Protein AF-A0A6J8AJM2-F1 (afdb_monomer)

Organism: Mytilus coruscus (NCBI:txid42192)

pLDDT: mean 92.38, std 10.97, range [37.5, 98.75]

Solvent-accessible surface area (backbone atoms only — not comparable to full-atom values): 10728 Å² total; per-residue (Å²): 136,78,93,82,66,94,44,60,58,59,22,46,75,66,51,36,53,68,57,34,49,55,40,49,75,73,64,52,69,56,65,54,56,51,99,62,36,40,30,48,60,42,63,33,35,42,75,90,29,50,68,64,54,40,51,53,42,51,76,70,64,37,64,64,68,49,51,22,77,59,32,45,30,36,61,38,42,17,48,48,37,81,49,60,65,55,42,51,58,52,70,70,39,84,85,49,66,64,76,55,43,24,78,60,32,40,33,46,64,39,32,30,55,70,52,60,81,71,89,66,68,60,62,58,55,53,47,53,50,42,54,77,64,64,43,70,70,67,52,48,22,76,60,32,42,32,44,59,42,58,29,38,74,39,92,66,21,67,64,51,46,52,48,48,54,67,75,33,82,84,56,68,79,74,59,47,23,76,86,69,44,29,34,65,61,60,56,68,80,118

Secondary structure (DSSP, 8-state):
--TTS--HHHHHHTT-HHHHHHHHHTT--TT---TTS--HHHHTTSTTS-HHHHHHHHHTT--TT---TTS--HHHHHHHSS-HHHHHHHHH-TT--TT---TTS--HHHHHHHH--SS-THHHHHHHHHHHTT--TT---TTS--HHHHHHTSTTHHHHHHHHHHH-TT--TT---TTS--HHHHHH--

Radius of gyration: 18.02 Å; Cα contacts (8 Å, |Δi|>4): 282; chains: 1; bounding box: 45×33×52 Å

Sequence (190 aa):
MAEGGLNIFNAVKADDISLCMDLVDSGQCVNETNEKGEIPLHISMADTISIEITNVLLNAGSDLNAQNILGQTSLHYAVAGENVDKINLLLSNKSLDRHKIDINGYNAFHALIYATNDDSNNWKTKLSILVSSGVDVNSQTNFGNTVLHIACNKFNNIDIVRTLMLLCPTIECRSQNKNGENFLHSFIVR

Nearest PDB structures (foldseek):
  3hra-assembly1_A  TM=8.303E-01  e=2.258E-08  Enterococcus faecalis
  5et0-assembly1_A  TM=8.499E-01  e=2.467E-06  Mus musculus
  5d68-assembly3_C  TM=8.647E-01  e=3.686E-05  Homo sapiens
  5d68-assembly2_B  TM=8.509E-01  e=7.530E-05  Homo sapiens
  5d68-assembly1_A  TM=8.494E-01  e=1.133E-04  Homo sapiens

InterPro domains:
  IPR002110 Ankyrin repeat [PF12796] (9-93)
  IPR002110 Ankyrin repeat [PF12796] (107-165)
  IPR002110 Ankyrin repeat [PS50088] (36-69)
  IPR002110 Ankyrin repeat [SM00248] (36-66)
  IPR002110 Ankyrin repeat [SM00248] (70-100)
  IPR002110 Ankyrin repeat [SM00248] (104-139)
  IPR002110 Ankyrin repeat [SM00248] (143-173)
  IPR036770 Ankyrin repeat-containing domain superfamily [G3DSA:1.25.40.20] (4-190)
  IPR036770 Ankyrin repeat-containing domain superfamily [SSF48403] (9-185)

Mean predicted aligned error: 4.52 Å

Foldseek 3Di:
DDPPDDALLVCQLVLPLPSNLVRLVVVHDQCDADPQQDGSLLSCLAPPHDVSSNVSSVVSPYDQCRATPQQDGSLLSNLLHQDPVSNVVSLVDPNHDQAGATPQQDGNLLSNLLSDADPDCSSLVSVLSSLVSPHDQAGATPQQDGSLLSLLPYPPSVVVNVSCVVSPVPHDQCRATPVRDGSVVSNPPD

Structure (mmCIF, N/CA/C/O backbone):
data_AF-A0A6J8AJM2-F1
#
_entry.id   AF-A0A6J8AJM2-F1
#
loop_
_atom_site.group_PDB
_atom_site.id
_atom_site.type_symbol
_atom_site.label_atom_id
_atom_site.label_alt_id
_atom_site.label_comp_id
_atom_site.label_asym_id
_atom_site.label_entity_id
_atom_site.label_seq_id
_atom_site.pdbx_PDB_ins_code
_atom_site.Cartn_x
_atom_site.Cartn_y
_atom_site.Cartn_z
_atom_site.occupancy
_atom_site.B_iso_or_equiv
_atom_site.auth_seq_id
_atom_site.auth_comp_id
_atom_site.auth_asym_id
_atom_site.auth_atom_id
_atom_site.pdbx_PDB_model_num
ATOM 1 N N . MET A 1 1 ? -23.645 19.429 8.358 1.00 37.50 1 MET A N 1
ATOM 2 C CA . MET A 1 1 ? -24.081 18.749 9.597 1.00 37.50 1 MET A CA 1
ATOM 3 C C . MET A 1 1 ? -22.819 18.312 10.326 1.00 37.50 1 MET A C 1
ATOM 5 O O . MET A 1 1 ? -22.048 17.578 9.737 1.00 37.50 1 MET A O 1
ATOM 9 N N . ALA A 1 2 ? -22.612 18.850 11.535 1.00 39.56 2 ALA A N 1
ATOM 10 C CA . ALA A 1 2 ? -21.569 18.546 12.530 1.00 39.56 2 ALA A CA 1
ATOM 11 C C . ALA A 1 2 ? -20.075 18.644 12.124 1.00 39.56 2 ALA A C 1
ATOM 13 O O . ALA A 1 2 ? -19.315 17.699 12.312 1.00 39.56 2 ALA A O 1
ATOM 14 N N . GLU A 1 3 ? -19.612 19.823 11.696 1.00 43.09 3 GLU A N 1
ATOM 15 C CA . GLU A 1 3 ? -18.186 20.182 11.802 1.00 43.09 3 GLU A CA 1
ATOM 16 C C . GLU A 1 3 ? -17.896 20.618 13.251 1.00 43.09 3 GLU A C 1
ATOM 18 O O . GLU A 1 3 ? -18.205 21.741 13.641 1.00 43.09 3 GLU A O 1
ATOM 23 N N . GLY A 1 4 ? -17.388 19.702 14.083 1.00 52.44 4 GLY A N 1
ATOM 24 C CA . GLY A 1 4 ? -16.946 20.012 15.454 1.00 52.44 4 GLY A CA 1
ATOM 25 C C . GLY A 1 4 ? -17.158 18.919 16.509 1.00 52.44 4 GLY A C 1
ATOM 26 O O . GLY A 1 4 ? -16.731 19.095 17.646 1.00 52.44 4 GLY A O 1
ATOM 27 N N . GLY A 1 5 ? -17.804 17.800 16.166 1.00 68.00 5 GLY A N 1
ATOM 28 C CA . GLY A 1 5 ? -17.972 16.660 17.075 1.00 68.00 5 GLY A CA 1
ATOM 29 C C . GLY A 1 5 ? -16.724 15.776 17.161 1.00 68.00 5 GLY A C 1
ATOM 30 O O . GLY A 1 5 ? -15.983 15.633 16.187 1.00 68.00 5 GLY A O 1
ATOM 31 N N . LEU A 1 6 ? -16.506 15.164 18.327 1.00 82.50 6 LEU A N 1
ATOM 32 C CA . LEU A 1 6 ? -15.516 14.103 18.516 1.00 82.50 6 LEU A CA 1
ATOM 33 C C . LEU A 1 6 ? -15.829 12.954 17.546 1.00 82.50 6 LEU A C 1
ATOM 35 O O . LEU A 1 6 ? -16.947 12.441 17.535 1.00 82.50 6 LEU A O 1
ATOM 39 N N . ASN A 1 7 ? -14.876 12.596 16.691 1.00 91.19 7 ASN A N 1
ATOM 40 C CA . ASN A 1 7 ? -15.046 11.537 15.704 1.00 91.19 7 ASN A CA 1
ATOM 41 C C . ASN A 1 7 ? -13.779 10.689 15.599 1.00 91.19 7 ASN A C 1
ATOM 43 O O . ASN A 1 7 ? -12.699 11.090 16.046 1.00 91.19 7 ASN A O 1
ATOM 47 N N . ILE A 1 8 ? -13.920 9.525 14.977 1.00 95.56 8 ILE A N 1
ATOM 48 C CA . ILE A 1 8 ? -12.855 8.534 14.871 1.00 95.56 8 ILE A CA 1
ATOM 49 C C . ILE A 1 8 ? -11.620 9.072 14.137 1.00 95.56 8 ILE A C 1
ATOM 51 O O . ILE A 1 8 ? -10.498 8.727 14.491 1.00 95.56 8 ILE A O 1
ATOM 55 N N . PHE A 1 9 ? -11.782 9.998 13.184 1.00 96.38 9 PHE A N 1
ATOM 56 C CA . PHE A 1 9 ? -10.642 10.646 12.531 1.00 96.38 9 PHE A CA 1
ATOM 57 C C . PHE A 1 9 ? -9.811 11.481 13.504 1.00 96.38 9 PHE A C 1
ATOM 59 O O . PHE A 1 9 ? -8.585 11.466 13.411 1.00 96.38 9 PHE A O 1
ATOM 66 N N . ASN A 1 10 ? -10.452 12.209 14.420 1.00 94.88 10 ASN A N 1
ATOM 67 C CA . ASN A 1 10 ? -9.751 13.002 15.427 1.00 94.88 10 ASN A CA 1
ATOM 68 C C . ASN A 1 10 ? -8.999 12.094 16.410 1.00 94.88 10 ASN A C 1
ATOM 70 O O . ASN A 1 10 ? -7.840 12.376 16.703 1.00 94.88 10 ASN A O 1
ATOM 74 N N . ALA A 1 11 ? -9.611 10.985 16.842 1.00 96.62 11 ALA A N 1
ATOM 75 C CA . ALA A 1 11 ? -8.969 9.996 17.712 1.00 96.62 11 ALA A CA 1
ATOM 76 C C . ALA A 1 11 ? -7.740 9.353 17.046 1.00 96.62 11 ALA A C 1
ATOM 78 O O . ALA A 1 11 ? -6.653 9.345 17.617 1.00 96.62 11 ALA A O 1
ATOM 79 N N . VAL A 1 12 ? -7.883 8.908 15.792 1.00 97.81 12 VAL A N 1
ATOM 80 C CA . VAL A 1 12 ? -6.794 8.302 15.006 1.00 97.81 12 VAL A CA 1
ATOM 81 C C . VAL A 1 12 ? -5.651 9.290 14.774 1.00 97.81 12 VAL A C 1
ATOM 83 O O . VAL A 1 12 ? -4.493 8.934 14.964 1.00 97.81 12 VAL A O 1
ATOM 86 N N . LYS A 1 13 ? -5.945 10.544 14.400 1.00 96.62 13 LYS A N 1
ATOM 87 C CA . LYS A 1 13 ? -4.913 11.581 14.196 1.00 96.62 13 LYS A CA 1
ATOM 88 C C . LYS A 1 13 ? -4.169 11.944 15.480 1.00 96.62 13 LYS A C 1
ATOM 90 O O . LYS A 1 13 ? -3.016 12.356 15.398 1.00 96.62 13 LYS A O 1
ATOM 95 N N . ALA A 1 14 ? -4.832 11.831 16.628 1.00 96.56 14 ALA A N 1
ATOM 96 C CA . ALA A 1 14 ? -4.235 12.061 17.937 1.00 96.56 14 ALA A CA 1
ATOM 97 C C . ALA A 1 14 ? -3.483 10.834 18.487 1.00 96.56 14 ALA A C 1
ATOM 99 O O . ALA A 1 14 ? -2.863 10.955 19.539 1.00 96.56 14 ALA A O 1
ATOM 100 N N . ASP A 1 15 ? -3.540 9.684 17.798 1.00 97.75 15 ASP A N 1
ATOM 101 C CA . ASP A 1 15 ? -3.068 8.381 18.294 1.00 97.75 15 ASP A CA 1
ATOM 102 C C . ASP A 1 15 ? -3.675 8.005 19.665 1.00 97.75 15 ASP A C 1
ATOM 104 O O . ASP A 1 15 ? -3.052 7.343 20.493 1.00 97.75 15 ASP A O 1
ATOM 108 N N . ASP A 1 16 ? -4.912 8.449 19.921 1.00 97.75 16 ASP A N 1
ATOM 109 C CA . ASP A 1 16 ? -5.634 8.180 21.166 1.00 97.75 16 ASP A CA 1
ATOM 110 C C . ASP A 1 16 ? -6.376 6.844 21.058 1.00 97.75 16 ASP A C 1
ATOM 112 O O . ASP A 1 16 ? -7.499 6.757 20.551 1.00 97.75 16 ASP A O 1
ATOM 116 N N . ILE A 1 17 ? -5.703 5.782 21.505 1.00 98.00 17 ILE A N 1
ATOM 117 C CA . ILE A 1 17 ? -6.193 4.401 21.432 1.00 98.00 17 ILE A CA 1
ATOM 118 C C . ILE A 1 17 ? -7.493 4.233 22.218 1.00 98.00 17 ILE A C 1
ATOM 120 O O . ILE A 1 17 ? -8.442 3.650 21.695 1.00 98.00 17 ILE A O 1
ATOM 124 N N . SER A 1 18 ? -7.551 4.768 23.440 1.00 97.81 18 SER A N 1
ATOM 125 C CA . SER A 1 18 ? -8.721 4.644 24.313 1.00 97.81 18 SER A CA 1
ATOM 126 C C . SER A 1 18 ? -9.936 5.307 23.682 1.00 97.81 18 SER A C 1
ATOM 128 O O . SER A 1 18 ? -10.984 4.681 23.556 1.00 97.81 18 SER A O 1
ATOM 130 N N . LEU A 1 19 ? -9.778 6.541 23.197 1.00 96.94 19 LEU A N 1
ATOM 131 C CA . LEU A 1 19 ? -10.871 7.235 22.531 1.00 96.94 19 LEU A CA 1
ATOM 132 C C . LEU A 1 19 ? -11.292 6.536 21.231 1.00 96.94 19 LEU A C 1
ATOM 134 O O . LEU A 1 19 ? -12.479 6.485 20.913 1.00 96.94 19 LEU A O 1
ATOM 138 N N . CYS A 1 20 ? -10.337 6.009 20.461 1.00 97.62 20 CYS A N 1
ATOM 139 C CA . CYS A 1 20 ? -10.638 5.264 19.242 1.00 97.62 20 CYS A CA 1
ATOM 140 C C . CYS A 1 20 ? -11.503 4.030 19.550 1.00 97.62 20 CYS A C 1
ATOM 142 O O . CYS A 1 20 ? -12.525 3.832 18.896 1.00 97.62 20 CYS A O 1
ATOM 144 N N . MET A 1 21 ? -11.139 3.253 20.578 1.00 97.81 21 MET A N 1
ATOM 145 C CA . MET A 1 21 ? -11.919 2.101 21.043 1.00 97.81 21 MET A CA 1
ATOM 146 C C . MET A 1 21 ? -13.314 2.516 21.524 1.00 97.81 21 MET A C 1
ATOM 148 O O . MET A 1 21 ? -14.298 1.960 21.045 1.00 97.81 21 MET A O 1
ATOM 152 N N . ASP A 1 22 ? -13.418 3.541 22.375 1.00 97.38 22 ASP A N 1
ATOM 153 C CA . ASP A 1 22 ? -14.707 4.029 22.889 1.00 97.38 22 ASP A CA 1
ATOM 154 C C . ASP A 1 22 ? -15.657 4.450 21.751 1.00 97.38 22 ASP A C 1
ATOM 156 O O . ASP A 1 22 ? -16.858 4.165 21.780 1.00 97.38 22 ASP A O 1
ATOM 160 N N . LEU A 1 23 ? -15.131 5.117 20.717 1.00 96.75 23 LEU A N 1
ATOM 161 C CA . LEU A 1 23 ? -15.916 5.538 19.555 1.00 96.75 23 LEU A CA 1
ATOM 162 C C . LEU A 1 23 ? -16.376 4.346 18.706 1.00 96.75 23 LEU A C 1
ATOM 164 O O . LEU A 1 23 ? -17.532 4.324 18.274 1.00 96.75 23 LEU A O 1
ATOM 168 N N . VAL A 1 24 ? -15.513 3.348 18.503 1.00 96.75 24 VAL A N 1
ATOM 169 C CA . VAL A 1 24 ? -15.875 2.091 17.830 1.00 96.75 24 VAL A CA 1
ATOM 170 C C . VAL A 1 24 ? -16.973 1.358 18.606 1.00 96.75 24 VAL A C 1
ATOM 172 O O . VAL A 1 24 ? -17.995 1.000 18.019 1.00 96.75 24 VAL A O 1
ATOM 175 N N . ASP A 1 25 ? -16.818 1.212 19.922 1.00 96.56 25 ASP A N 1
ATOM 176 C CA . ASP A 1 25 ? -17.776 0.526 20.796 1.00 96.56 25 ASP A CA 1
ATOM 177 C C . ASP A 1 25 ? -19.121 1.264 20.880 1.00 96.56 25 ASP A C 1
ATOM 179 O O . ASP A 1 25 ? -20.179 0.643 21.005 1.00 96.56 25 ASP A O 1
ATOM 183 N N . SER A 1 26 ? -19.108 2.594 20.735 1.00 95.38 26 SER A N 1
ATOM 184 C CA . SER A 1 26 ? -20.324 3.411 20.622 1.00 95.38 26 SER A CA 1
ATOM 185 C C . SER A 1 26 ? -21.077 3.236 19.292 1.00 95.38 26 SER A C 1
ATOM 187 O O . SER A 1 26 ? -22.173 3.775 19.128 1.00 95.38 26 SER A O 1
ATOM 189 N N . GLY A 1 27 ? -20.515 2.472 18.348 1.00 93.31 27 GLY A N 1
ATOM 190 C CA . GLY A 1 27 ? -21.114 2.160 17.053 1.00 93.31 27 GLY A CA 1
ATOM 191 C C . GLY A 1 27 ? -20.782 3.158 15.943 1.00 93.31 27 GLY A C 1
ATOM 192 O O . GLY A 1 27 ? -21.480 3.182 14.926 1.00 93.31 27 GLY A O 1
ATOM 193 N N . GLN A 1 28 ? -19.750 3.995 16.104 1.00 94.31 28 GLN A N 1
ATOM 194 C CA . GLN A 1 28 ? -19.318 4.889 15.031 1.00 94.31 28 GLN A CA 1
ATOM 195 C C . GLN A 1 28 ? -18.761 4.083 13.849 1.00 94.31 28 GLN A C 1
ATOM 197 O O . GLN A 1 28 ? -17.997 3.133 14.014 1.00 94.31 28 GLN A O 1
ATOM 202 N N . CYS A 1 29 ? -19.143 4.463 12.629 1.00 93.94 29 CYS A N 1
ATOM 203 C CA . CYS A 1 29 ? -18.744 3.739 11.430 1.00 93.94 29 CYS A CA 1
ATOM 204 C C . CYS A 1 29 ? -17.245 3.925 11.136 1.00 93.94 29 CYS A C 1
ATOM 206 O O . CYS A 1 29 ? -16.791 5.024 10.818 1.00 93.94 29 CYS A O 1
ATOM 208 N N . VAL A 1 30 ? -16.482 2.827 11.145 1.00 96.81 30 VAL A N 1
ATOM 209 C CA . VAL A 1 30 ? -15.040 2.820 10.820 1.00 96.81 30 VAL A CA 1
ATOM 210 C C . VAL A 1 30 ? -14.731 2.921 9.321 1.00 96.81 30 VAL A C 1
ATOM 212 O O . VAL A 1 30 ? -13.566 2.876 8.929 1.00 96.81 30 VAL A O 1
ATOM 215 N N . ASN A 1 31 ? -15.767 3.040 8.488 1.00 97.75 31 ASN A N 1
ATOM 216 C CA . ASN A 1 31 ? -15.684 3.148 7.029 1.00 97.75 31 ASN A CA 1
ATOM 217 C C . ASN A 1 31 ? -16.294 4.455 6.499 1.00 97.75 31 ASN A C 1
ATOM 219 O O . ASN A 1 31 ? -16.425 4.626 5.288 1.00 97.75 31 ASN A O 1
ATOM 223 N N . GLU A 1 32 ? -16.675 5.384 7.380 1.00 95.44 32 GLU A N 1
ATOM 224 C CA . GLU A 1 32 ? -17.021 6.739 6.957 1.00 95.44 32 GLU A CA 1
ATOM 225 C C . GLU A 1 32 ? -15.803 7.425 6.344 1.00 95.44 32 GLU A C 1
ATOM 227 O O . GLU A 1 32 ? -14.682 7.296 6.832 1.00 95.44 32 GLU A O 1
ATOM 232 N N . THR A 1 33 ? -16.026 8.162 5.261 1.00 96.62 33 THR A N 1
ATOM 233 C CA . THR A 1 33 ? -14.965 8.863 4.543 1.00 96.62 33 THR A CA 1
ATOM 234 C C . THR A 1 33 ? -14.907 10.330 4.942 1.00 96.62 33 THR A C 1
ATOM 236 O O . THR A 1 33 ? -15.943 10.987 5.053 1.00 96.62 33 THR A O 1
ATOM 239 N N . ASN A 1 34 ? -13.700 10.876 5.068 1.00 95.56 34 ASN A N 1
ATOM 240 C CA . ASN A 1 34 ? -13.499 12.322 5.151 1.00 95.56 34 ASN A CA 1
ATOM 241 C C . ASN A 1 34 ? -13.645 13.001 3.766 1.00 95.56 34 ASN A C 1
ATOM 243 O O . ASN A 1 34 ? -13.935 12.353 2.760 1.00 95.56 34 ASN A O 1
ATOM 247 N N . GLU A 1 35 ? -13.388 14.309 3.687 1.00 96.06 35 GLU A N 1
ATOM 248 C CA . GLU A 1 35 ? -13.461 15.101 2.441 1.00 96.06 35 GLU A CA 1
ATOM 249 C C . GLU A 1 35 ? -12.520 14.621 1.321 1.00 96.06 35 GLU A C 1
ATOM 251 O O . GLU A 1 35 ? -12.753 14.898 0.146 1.00 96.06 35 GLU A O 1
ATOM 256 N N . LYS A 1 36 ? -11.459 13.885 1.668 1.00 97.31 36 LYS A N 1
ATOM 257 C CA . LYS A 1 36 ? -10.521 13.273 0.718 1.00 97.31 36 LYS A CA 1
ATOM 258 C C . LYS A 1 36 ? -10.930 11.852 0.325 1.00 97.31 36 LYS A C 1
ATOM 260 O O . LYS A 1 36 ? -10.168 11.158 -0.346 1.00 97.31 36 LYS A O 1
ATOM 265 N N . GLY A 1 37 ? -12.108 11.388 0.740 1.00 97.81 37 GLY A N 1
ATOM 266 C CA . GLY A 1 37 ? -12.545 10.009 0.529 1.00 97.81 37 GLY A CA 1
ATOM 267 C C . GLY A 1 37 ? -11.776 8.993 1.379 1.00 97.81 37 GLY A C 1
ATOM 268 O O . GLY A 1 37 ? -11.899 7.795 1.160 1.00 97.81 37 GLY A O 1
ATOM 269 N N . GLU A 1 38 ? -10.946 9.436 2.324 1.00 98.44 38 GLU A N 1
ATOM 270 C CA . GLU A 1 38 ? -10.152 8.537 3.156 1.00 98.44 38 GLU A CA 1
ATOM 271 C C . GLU A 1 38 ? -11.028 8.003 4.286 1.00 98.44 38 GLU A C 1
ATOM 273 O O . GLU A 1 38 ? -11.623 8.794 5.014 1.00 98.44 38 GLU A O 1
ATOM 278 N N . ILE A 1 39 ? -11.067 6.684 4.472 1.00 98.44 39 ILE A N 1
ATOM 279 C CA . ILE A 1 39 ? -11.516 6.066 5.731 1.00 98.44 39 ILE A CA 1
ATOM 280 C C . ILE A 1 39 ? -10.423 6.167 6.819 1.00 98.44 39 ILE A C 1
ATOM 282 O O . ILE A 1 39 ? -9.245 6.320 6.468 1.00 98.44 39 ILE A O 1
ATOM 286 N N . PRO A 1 40 ? -10.746 6.021 8.120 1.00 98.38 40 PRO A N 1
ATOM 287 C CA . PRO A 1 40 ? -9.779 6.083 9.223 1.00 98.38 40 PRO A CA 1
ATOM 288 C C . PRO A 1 40 ? -8.556 5.173 9.047 1.00 98.38 40 PRO A C 1
ATOM 290 O O . PRO A 1 40 ? -7.442 5.565 9.401 1.00 98.38 40 PRO A O 1
ATOM 293 N N . LEU A 1 41 ? -8.733 4.000 8.424 1.00 98.69 41 LEU A N 1
ATOM 294 C CA . LEU A 1 41 ? -7.639 3.067 8.156 1.00 98.69 41 LEU A CA 1
ATOM 295 C C . LEU A 1 41 ? -6.540 3.679 7.267 1.00 98.69 41 LEU A C 1
ATOM 297 O O . LEU A 1 41 ? -5.371 3.376 7.484 1.00 98.69 41 LEU A O 1
ATOM 301 N N . HIS A 1 42 ? -6.861 4.562 6.312 1.00 98.75 42 HIS A N 1
ATOM 302 C CA . HIS A 1 42 ? -5.838 5.265 5.517 1.00 98.75 42 HIS A CA 1
ATOM 303 C C . HIS A 1 42 ? -4.961 6.141 6.406 1.00 98.75 42 HIS A C 1
ATOM 305 O O . HIS A 1 42 ? -3.737 6.094 6.322 1.00 98.75 42 HIS A O 1
ATOM 311 N N . ILE A 1 43 ? -5.598 6.916 7.288 1.00 98.25 43 ILE A N 1
ATOM 312 C CA . ILE A 1 43 ? -4.905 7.852 8.174 1.00 98.25 43 ILE A CA 1
ATOM 313 C C . ILE A 1 43 ? -4.001 7.090 9.131 1.00 98.25 43 ILE A C 1
ATOM 315 O O . ILE A 1 43 ? -2.850 7.477 9.307 1.00 98.25 43 ILE A O 1
ATOM 319 N N . SER A 1 44 ? -4.484 5.966 9.670 1.00 98.44 44 SER A N 1
ATOM 320 C CA . SER A 1 44 ? -3.727 5.133 10.606 1.00 98.44 44 SER A CA 1
ATOM 321 C C . SER A 1 44 ? -2.396 4.619 10.056 1.00 98.44 44 SER A C 1
ATOM 323 O O . SER A 1 44 ? -1.556 4.189 10.838 1.00 98.44 44 SER A O 1
ATOM 325 N N . MET A 1 45 ? -2.160 4.683 8.740 1.00 98.44 45 MET A N 1
ATOM 326 C CA . MET A 1 45 ? -0.900 4.261 8.121 1.00 98.44 45 MET A CA 1
ATOM 327 C C . MET A 1 45 ? 0.252 5.248 8.318 1.00 98.44 45 MET A C 1
ATOM 329 O O . MET A 1 45 ? 1.398 4.854 8.129 1.00 98.44 45 MET A O 1
ATOM 333 N N . ALA A 1 46 ? -0.011 6.490 8.738 1.00 97.31 46 ALA A N 1
ATOM 334 C CA . ALA A 1 46 ? 1.043 7.470 8.997 1.00 97.31 46 ALA A CA 1
ATOM 335 C C . ALA A 1 46 ? 2.029 6.985 10.075 1.00 97.31 46 ALA A C 1
ATOM 337 O O . ALA A 1 46 ? 1.626 6.363 11.060 1.00 97.31 46 ALA A O 1
ATOM 338 N N . ASP A 1 47 ? 3.317 7.301 9.925 1.00 94.75 47 ASP A N 1
ATOM 339 C CA . ASP A 1 47 ? 4.371 6.825 10.838 1.00 94.75 47 ASP A CA 1
ATOM 340 C C . ASP A 1 47 ? 4.222 7.348 12.276 1.00 94.75 47 ASP A C 1
ATOM 342 O O . ASP A 1 47 ? 4.704 6.722 13.215 1.00 94.75 47 ASP A O 1
ATOM 346 N N . THR A 1 48 ? 3.521 8.469 12.462 1.00 96.50 48 THR A N 1
ATOM 347 C CA . THR A 1 48 ? 3.248 9.065 13.779 1.00 96.50 48 THR A CA 1
ATOM 348 C C . THR A 1 48 ? 2.134 8.369 14.556 1.00 96.50 48 THR A C 1
ATOM 350 O O . THR A 1 48 ? 1.923 8.709 15.712 1.00 96.50 48 THR A O 1
ATOM 353 N N . ILE A 1 49 ? 1.388 7.458 13.926 1.00 98.25 49 ILE A N 1
ATOM 354 C CA . ILE A 1 49 ? 0.261 6.751 14.544 1.00 98.25 49 ILE A CA 1
ATOM 355 C C . ILE A 1 49 ? 0.714 5.339 14.902 1.00 98.25 49 ILE A C 1
ATOM 357 O O . ILE A 1 49 ? 1.401 4.679 14.118 1.00 98.25 49 ILE A O 1
ATOM 361 N N . SER A 1 50 ? 0.332 4.847 16.070 1.00 98.12 50 SER A N 1
ATOM 362 C CA . SER A 1 50 ? 0.680 3.508 16.523 1.00 98.12 50 SER A CA 1
ATOM 363 C C . SER A 1 50 ? 0.062 2.417 15.639 1.00 98.12 50 SER A C 1
ATOM 365 O O . SER A 1 50 ? -0.982 2.575 14.998 1.00 98.12 50 SER A O 1
ATOM 367 N N . ILE A 1 51 ? 0.709 1.250 15.613 1.00 98.06 51 ILE A N 1
ATOM 368 C CA . ILE A 1 51 ? 0.120 0.054 14.996 1.00 98.06 51 ILE A CA 1
ATOM 369 C C . ILE A 1 51 ? -1.130 -0.418 15.754 1.00 98.06 51 ILE A 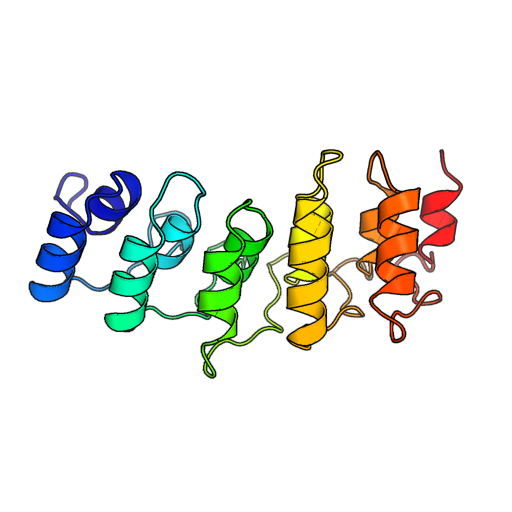C 1
ATOM 371 O O . ILE A 1 51 ? -2.003 -1.046 15.163 1.00 98.06 51 ILE A O 1
ATOM 375 N N . GLU A 1 52 ? -1.265 -0.062 17.033 1.00 98.50 52 GLU A N 1
ATOM 376 C CA . GLU A 1 52 ? -2.411 -0.455 17.850 1.00 98.50 52 GLU A CA 1
ATOM 377 C C . GLU A 1 52 ? -3.709 0.193 17.363 1.00 98.50 52 GLU A C 1
ATOM 379 O O . GLU A 1 52 ? -4.714 -0.499 17.212 1.00 98.50 52 GLU A O 1
ATOM 384 N N . ILE A 1 53 ? -3.676 1.473 16.972 1.00 98.50 53 ILE A N 1
ATOM 385 C CA . ILE A 1 53 ? -4.810 2.112 16.286 1.00 98.50 53 ILE A CA 1
ATOM 386 C C . ILE A 1 53 ? -5.191 1.348 15.011 1.00 98.50 53 ILE A C 1
ATOM 388 O O . ILE A 1 53 ? -6.373 1.158 14.731 1.00 98.50 53 ILE A O 1
ATOM 392 N N . THR A 1 54 ? -4.203 0.878 14.243 1.00 98.50 54 THR A N 1
ATOM 393 C CA . THR A 1 54 ? -4.477 0.078 13.038 1.00 98.50 54 THR A CA 1
ATOM 394 C C . THR A 1 54 ? -5.192 -1.224 13.404 1.00 98.50 54 THR A C 1
ATOM 396 O O . THR A 1 54 ? -6.189 -1.566 12.773 1.00 98.50 54 THR A O 1
ATOM 399 N N . ASN A 1 55 ? -4.725 -1.931 14.438 1.00 98.31 55 ASN A N 1
ATOM 400 C CA . ASN A 1 55 ? -5.360 -3.160 14.918 1.00 98.31 55 ASN A CA 1
ATOM 401 C C . ASN A 1 55 ? -6.808 -2.921 15.359 1.00 98.31 55 ASN A C 1
ATOM 403 O O . ASN A 1 55 ? -7.683 -3.693 14.972 1.00 98.31 55 ASN A O 1
ATOM 407 N N . VAL A 1 56 ? -7.075 -1.850 16.116 1.00 98.38 56 VAL A N 1
ATOM 408 C CA . VAL A 1 56 ? -8.436 -1.477 16.540 1.00 98.38 56 VAL A CA 1
ATOM 409 C C . VAL A 1 56 ? -9.356 -1.329 15.330 1.00 98.38 56 VAL A C 1
ATOM 411 O O . VAL A 1 56 ? -10.407 -1.963 15.274 1.00 98.38 56 VAL A O 1
ATOM 414 N N . LEU A 1 57 ? -8.937 -0.555 14.326 1.00 98.44 57 LEU A N 1
ATOM 415 C CA . LEU A 1 57 ? -9.727 -0.311 13.117 1.00 98.44 57 LEU A CA 1
ATOM 416 C C . LEU A 1 57 ? -9.967 -1.592 12.301 1.00 98.44 57 LEU A C 1
ATOM 418 O O . LEU A 1 57 ? -11.086 -1.853 11.857 1.00 98.44 57 LEU A O 1
ATOM 422 N N . LEU A 1 58 ? -8.939 -2.427 12.131 1.00 98.12 58 LEU A N 1
ATOM 423 C CA . LEU A 1 58 ? -9.068 -3.699 11.415 1.00 98.12 58 LEU A CA 1
ATOM 424 C C . LEU A 1 58 ? -10.007 -4.672 12.136 1.00 98.12 58 LEU A C 1
ATOM 426 O O . LEU A 1 58 ? -10.872 -5.271 11.496 1.00 98.12 58 LEU A O 1
ATOM 430 N N . ASN A 1 59 ? -9.890 -4.787 13.461 1.00 97.50 59 ASN A N 1
ATOM 431 C CA . ASN A 1 59 ? -10.772 -5.624 14.276 1.00 97.50 59 ASN A CA 1
ATOM 432 C C . ASN A 1 59 ? -12.226 -5.129 14.251 1.00 97.50 59 ASN A C 1
ATOM 434 O O . ASN A 1 59 ? -13.151 -5.935 14.331 1.00 97.50 59 ASN A O 1
ATOM 438 N N . ALA A 1 60 ? -12.427 -3.821 14.080 1.00 97.69 60 ALA A N 1
ATOM 439 C CA . ALA A 1 60 ? -13.734 -3.196 13.915 1.00 97.69 60 ALA A CA 1
ATOM 440 C C . ALA A 1 60 ? -14.339 -3.359 12.505 1.00 97.69 60 ALA A C 1
ATOM 442 O O . ALA A 1 60 ? -15.435 -2.862 12.243 1.00 97.69 60 ALA A O 1
ATOM 443 N N . GLY A 1 61 ? -13.656 -4.049 11.583 1.00 97.12 61 GLY A N 1
ATOM 444 C CA . GLY A 1 61 ? -14.166 -4.312 10.237 1.00 97.12 61 GLY A CA 1
ATOM 445 C C . GLY A 1 61 ? -13.925 -3.178 9.240 1.00 97.12 61 GLY A C 1
ATOM 446 O O . GLY A 1 61 ? -14.741 -2.972 8.335 1.00 97.12 61 GLY A O 1
ATOM 447 N N . SER A 1 62 ? -12.822 -2.436 9.379 1.00 98.19 62 SER A N 1
ATOM 448 C CA . SER A 1 62 ? -12.404 -1.496 8.337 1.00 98.19 62 SER A CA 1
ATOM 449 C C . SER A 1 62 ? -12.231 -2.184 6.978 1.00 98.19 62 SER A C 1
ATOM 451 O O . SER A 1 62 ? -11.654 -3.268 6.870 1.00 98.19 62 SER A O 1
ATOM 453 N N . ASP A 1 63 ? -12.697 -1.522 5.921 1.00 98.44 63 ASP A N 1
ATOM 454 C CA . ASP A 1 63 ? -12.534 -1.980 4.546 1.00 98.44 63 ASP A CA 1
ATOM 455 C C . ASP A 1 63 ? -11.086 -1.771 4.081 1.00 98.44 63 ASP A C 1
ATOM 457 O O . ASP A 1 63 ? -10.668 -0.678 3.699 1.00 98.44 63 ASP A O 1
ATOM 461 N N . LEU A 1 64 ? -10.324 -2.864 4.085 1.00 98.25 64 LEU A N 1
ATOM 462 C CA . LEU A 1 64 ? -8.940 -2.940 3.609 1.00 98.25 64 LEU A CA 1
ATOM 463 C C . LEU A 1 64 ? -8.751 -2.465 2.159 1.00 98.25 64 LEU A C 1
ATOM 465 O O . LEU A 1 64 ? -7.644 -2.073 1.782 1.00 98.25 64 LEU A O 1
ATOM 469 N N . ASN A 1 65 ? -9.807 -2.529 1.346 1.00 98.44 65 ASN A N 1
ATOM 470 C CA . ASN A 1 65 ? -9.772 -2.254 -0.087 1.00 98.44 65 ASN A CA 1
ATOM 471 C C . ASN A 1 65 ? -10.421 -0.918 -0.456 1.00 98.44 65 ASN A C 1
ATOM 473 O O . ASN A 1 65 ? -10.515 -0.614 -1.651 1.00 98.44 65 ASN A O 1
ATOM 477 N N . ALA A 1 66 ? -10.856 -0.136 0.538 1.00 98.62 66 ALA A N 1
ATOM 478 C CA . ALA A 1 66 ? -11.388 1.198 0.322 1.00 98.62 66 ALA A CA 1
ATOM 479 C C . ALA A 1 66 ? -10.367 2.051 -0.441 1.00 98.62 66 ALA A C 1
ATOM 481 O O . ALA A 1 66 ? -9.167 2.002 -0.172 1.00 98.62 66 ALA A O 1
ATOM 482 N N . GLN A 1 67 ? -10.857 2.825 -1.405 1.00 98.69 67 GLN A N 1
ATOM 483 C CA . GLN A 1 67 ? -10.049 3.728 -2.213 1.00 98.69 67 GLN A CA 1
ATOM 484 C C . GLN A 1 67 ? -10.484 5.164 -1.935 1.00 98.69 67 GLN A C 1
ATOM 486 O O . GLN A 1 67 ? -11.674 5.473 -1.995 1.00 98.69 67 GLN A O 1
ATOM 491 N N . ASN A 1 68 ? -9.521 6.036 -1.640 1.00 98.62 68 ASN A N 1
ATOM 492 C CA . ASN A 1 68 ? -9.771 7.470 -1.492 1.00 98.62 68 ASN A CA 1
ATOM 493 C C . ASN A 1 68 ? -10.094 8.136 -2.853 1.00 98.62 68 ASN A C 1
ATOM 495 O O . ASN A 1 68 ? -10.136 7.472 -3.891 1.00 98.62 68 ASN A O 1
ATOM 499 N N . ILE A 1 69 ? -10.270 9.465 -2.894 1.00 98.62 69 ILE A N 1
ATOM 500 C CA . ILE A 1 69 ? -10.567 10.180 -4.159 1.00 98.62 69 ILE A CA 1
ATOM 501 C C . ILE A 1 69 ? -9.463 10.053 -5.226 1.00 98.62 69 ILE A C 1
ATOM 503 O O . ILE A 1 69 ? -9.718 10.284 -6.405 1.00 98.62 69 ILE A O 1
ATOM 507 N N . LEU A 1 70 ? -8.240 9.698 -4.822 1.00 98.44 70 LEU A N 1
ATOM 508 C CA . LEU A 1 70 ? -7.103 9.435 -5.706 1.00 98.44 70 LEU A CA 1
ATOM 509 C C . LEU A 1 70 ? -6.972 7.946 -6.051 1.00 98.44 70 LEU A C 1
ATOM 511 O O . LEU A 1 70 ? -5.991 7.542 -6.667 1.00 98.44 70 LEU A O 1
ATOM 515 N N . GLY A 1 71 ? -7.935 7.106 -5.676 1.00 98.38 71 GLY A N 1
ATOM 516 C CA . GLY A 1 71 ? -7.875 5.668 -5.915 1.00 98.38 71 GLY A CA 1
ATOM 517 C C . GLY A 1 71 ? -6.890 4.929 -5.000 1.00 98.38 71 GLY A C 1
ATOM 518 O O . GLY A 1 71 ? -6.650 3.741 -5.195 1.00 98.38 71 GLY A O 1
ATOM 519 N N . GLN A 1 72 ? -6.283 5.593 -4.021 1.00 98.62 72 GLN A N 1
ATOM 520 C CA . GLN A 1 72 ? -5.268 4.984 -3.166 1.00 98.62 72 GLN A CA 1
ATOM 521 C C . GLN A 1 72 ? -5.929 4.206 -2.029 1.00 98.62 72 GLN A C 1
ATOM 523 O O . GLN A 1 72 ? -6.878 4.693 -1.423 1.00 98.62 72 GLN A O 1
ATOM 528 N N . THR A 1 73 ? -5.394 3.021 -1.740 1.00 98.62 73 THR A N 1
ATOM 529 C CA . THR A 1 73 ? -5.789 2.172 -0.601 1.00 98.62 73 THR A CA 1
ATOM 530 C C . THR A 1 73 ? -4.837 2.350 0.582 1.00 98.62 73 THR A C 1
ATOM 532 O O . THR A 1 73 ? -3.734 2.880 0.424 1.00 98.62 73 THR A O 1
ATOM 535 N N . SER A 1 74 ? -5.179 1.804 1.752 1.00 98.44 74 SER A N 1
ATOM 536 C CA . SER A 1 74 ? -4.260 1.758 2.901 1.00 98.44 74 SER A CA 1
ATOM 537 C C . SER A 1 74 ? -2.920 1.080 2.588 1.00 98.44 74 SER A C 1
ATOM 539 O O . SER A 1 74 ? -1.901 1.504 3.124 1.00 98.44 74 SER A O 1
ATOM 541 N N . LEU A 1 75 ? -2.868 0.099 1.674 1.00 98.56 75 LEU A N 1
ATOM 542 C CA . LEU A 1 75 ? -1.592 -0.501 1.256 1.00 98.56 75 LEU A CA 1
ATOM 543 C C . LEU A 1 75 ? -0.691 0.511 0.526 1.00 98.56 75 LEU A C 1
ATOM 545 O O . LEU A 1 75 ? 0.516 0.500 0.749 1.00 98.56 75 LEU A O 1
ATOM 549 N N . HIS A 1 76 ? -1.256 1.410 -0.292 1.00 98.62 76 HIS A N 1
ATOM 550 C CA . HIS A 1 76 ? -0.488 2.479 -0.948 1.00 98.62 76 HIS A CA 1
ATOM 551 C C . HIS A 1 76 ? 0.122 3.442 0.077 1.00 98.62 76 HIS A C 1
ATOM 553 O O . HIS A 1 76 ? 1.273 3.846 -0.072 1.00 98.62 76 HIS A O 1
ATOM 559 N N . TYR A 1 77 ? -0.631 3.778 1.129 1.00 98.00 77 TYR A N 1
ATOM 560 C CA . TYR A 1 77 ? -0.150 4.632 2.216 1.00 98.00 77 TYR A CA 1
ATOM 561 C C . TYR A 1 77 ? 0.938 3.925 3.035 1.00 98.00 77 TYR A C 1
ATOM 563 O O . TYR A 1 77 ? 1.987 4.510 3.291 1.00 98.00 77 TYR A O 1
ATOM 571 N N . ALA A 1 78 ? 0.723 2.657 3.398 1.00 97.69 78 ALA A N 1
ATOM 572 C CA . ALA A 1 78 ? 1.644 1.889 4.232 1.00 97.69 78 ALA A CA 1
ATOM 573 C C . ALA A 1 78 ? 3.037 1.751 3.602 1.00 97.69 78 ALA A C 1
ATOM 575 O O . ALA A 1 78 ? 4.041 1.934 4.281 1.00 97.69 78 ALA A O 1
ATOM 576 N N . VAL A 1 79 ? 3.116 1.460 2.298 1.00 97.06 79 VAL A N 1
ATOM 577 C CA . VAL A 1 79 ? 4.410 1.295 1.607 1.00 97.06 79 VAL A CA 1
ATOM 578 C C . VAL A 1 79 ? 5.139 2.617 1.362 1.00 97.06 79 VAL A C 1
ATOM 580 O O . VAL A 1 79 ? 6.361 2.617 1.186 1.00 97.06 79 VAL A O 1
ATOM 583 N N . ALA A 1 80 ? 4.399 3.729 1.345 1.00 94.31 80 ALA A N 1
ATOM 584 C CA . ALA A 1 80 ? 4.957 5.071 1.245 1.00 94.31 80 ALA A CA 1
ATOM 585 C C . ALA A 1 80 ? 5.511 5.584 2.587 1.00 94.31 80 ALA A C 1
ATOM 587 O O . ALA A 1 80 ? 6.405 6.425 2.571 1.00 94.31 80 ALA A O 1
ATOM 588 N N . GLY A 1 81 ? 5.009 5.073 3.717 1.00 93.06 81 GLY A N 1
ATOM 589 C CA . GLY A 1 81 ? 5.572 5.289 5.054 1.00 93.06 81 GLY A CA 1
ATOM 590 C C . GLY A 1 81 ? 6.721 4.332 5.382 1.00 93.06 81 GLY A C 1
ATOM 591 O O . GLY A 1 81 ? 7.072 3.452 4.592 1.00 93.06 81 GLY A O 1
ATOM 592 N N . GLU A 1 82 ? 7.315 4.480 6.562 1.00 92.44 82 GLU A N 1
ATOM 593 C CA . GLU A 1 82 ? 8.493 3.716 6.993 1.00 92.44 82 GLU A CA 1
ATOM 594 C C . GLU A 1 82 ? 8.160 2.493 7.863 1.00 92.44 82 GLU A C 1
ATOM 596 O O . GLU A 1 82 ? 8.980 1.581 8.002 1.00 92.44 82 GLU A O 1
ATOM 601 N N . ASN A 1 83 ? 6.950 2.419 8.416 1.00 94.44 83 ASN A N 1
ATOM 602 C CA . ASN A 1 83 ? 6.556 1.326 9.302 1.00 94.44 83 ASN A CA 1
ATOM 603 C C . ASN A 1 83 ? 6.257 0.004 8.557 1.00 94.44 83 ASN A C 1
ATOM 605 O O . ASN A 1 83 ? 5.158 -0.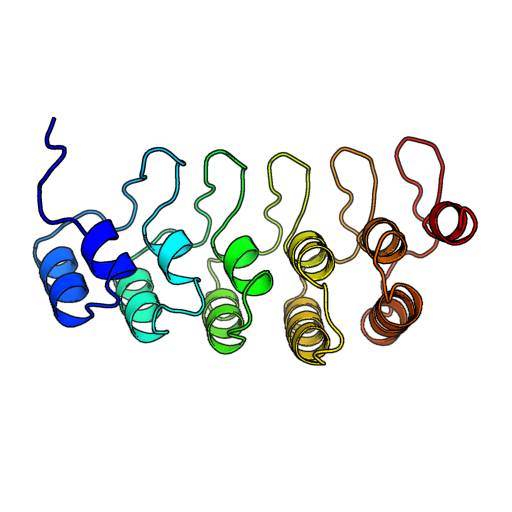232 8.049 1.00 94.44 83 ASN A O 1
ATOM 609 N N . VAL A 1 84 ? 7.237 -0.903 8.564 1.00 96.38 84 VAL A N 1
ATOM 610 C CA . VAL A 1 84 ? 7.148 -2.240 7.953 1.00 96.38 84 VAL A CA 1
ATOM 611 C C . VAL A 1 84 ? 6.077 -3.128 8.596 1.00 96.38 84 VAL A C 1
ATOM 613 O O . VAL A 1 84 ? 5.430 -3.915 7.901 1.00 96.38 84 VAL A O 1
ATOM 616 N N . ASP A 1 85 ? 5.843 -2.997 9.900 1.00 97.50 85 ASP A N 1
ATOM 617 C CA . ASP A 1 85 ? 4.887 -3.846 10.612 1.00 97.50 85 ASP A CA 1
ATOM 618 C C . ASP A 1 85 ? 3.451 -3.578 10.158 1.00 97.50 85 ASP A C 1
ATOM 620 O O . ASP A 1 85 ? 2.669 -4.517 10.015 1.00 97.50 85 ASP A O 1
ATOM 624 N N . LYS A 1 86 ? 3.114 -2.328 9.816 1.00 98.06 86 LYS A N 1
ATOM 625 C CA . LYS A 1 86 ? 1.807 -1.994 9.224 1.00 98.06 86 LYS A CA 1
ATOM 626 C C . LYS A 1 86 ? 1.615 -2.623 7.846 1.00 98.06 86 LYS A C 1
ATOM 628 O O . LYS A 1 86 ? 0.526 -3.104 7.539 1.00 98.06 86 LYS A O 1
ATOM 633 N N . ILE A 1 87 ? 2.670 -2.676 7.031 1.00 98.19 87 ILE A N 1
ATOM 634 C CA . ILE A 1 87 ? 2.635 -3.342 5.720 1.00 98.19 87 ILE A CA 1
ATOM 635 C C . ILE A 1 87 ? 2.366 -4.841 5.907 1.00 98.19 87 ILE A C 1
ATOM 637 O O . ILE A 1 87 ? 1.473 -5.394 5.263 1.00 98.19 87 ILE A O 1
ATOM 641 N N . ASN A 1 88 ? 3.091 -5.487 6.826 1.00 97.94 88 ASN A N 1
ATOM 642 C CA . ASN A 1 88 ? 2.893 -6.900 7.155 1.00 97.94 88 ASN A CA 1
ATOM 643 C C . ASN A 1 88 ? 1.488 -7.171 7.704 1.00 97.94 88 ASN A C 1
ATOM 645 O O . ASN A 1 88 ? 0.837 -8.126 7.279 1.00 97.94 88 ASN A O 1
ATOM 649 N N . LEU A 1 89 ? 1.000 -6.314 8.603 1.00 98.19 89 LEU A N 1
ATOM 650 C CA . LEU A 1 89 ? -0.339 -6.411 9.171 1.00 98.19 89 LEU A CA 1
ATOM 651 C C . LEU A 1 89 ? -1.404 -6.385 8.070 1.00 98.19 89 LEU A C 1
ATOM 653 O O . LEU A 1 89 ? -2.222 -7.301 8.000 1.00 98.19 89 LEU A O 1
ATOM 657 N N . LEU A 1 90 ? -1.353 -5.420 7.146 1.00 98.12 90 LEU A N 1
ATOM 658 C CA . LEU A 1 90 ? -2.277 -5.380 6.009 1.00 98.12 90 LEU A CA 1
ATOM 659 C C . LEU A 1 90 ? -2.158 -6.635 5.131 1.00 98.12 90 LEU A C 1
ATOM 661 O O . LEU A 1 90 ? -3.162 -7.287 4.858 1.00 98.12 90 LEU A O 1
ATOM 665 N N . LEU A 1 91 ? -0.945 -7.014 4.716 1.00 97.50 91 LEU A N 1
ATOM 666 C CA . LEU A 1 91 ? -0.723 -8.124 3.776 1.00 97.50 91 LEU A CA 1
ATOM 667 C C . LEU A 1 91 ? -1.047 -9.506 4.356 1.00 97.50 91 LEU A C 1
ATOM 669 O O . LEU A 1 91 ? -1.303 -10.436 3.583 1.00 97.50 91 LEU A O 1
ATOM 673 N N . SER A 1 92 ? -1.066 -9.634 5.688 1.00 96.31 92 SER A N 1
ATOM 674 C CA . SER A 1 92 ? -1.511 -10.839 6.397 1.00 96.31 92 SER A CA 1
ATOM 675 C C . SER A 1 92 ? -3.023 -11.080 6.287 1.00 96.31 92 SER A C 1
ATOM 677 O O . SER A 1 92 ? -3.484 -12.215 6.441 1.00 96.31 92 SER A O 1
ATOM 679 N N . ASN A 1 93 ? -3.804 -10.044 5.959 1.00 96.44 93 ASN A N 1
ATOM 680 C CA . ASN A 1 93 ? -5.246 -10.156 5.795 1.00 96.44 93 ASN A CA 1
ATOM 681 C C . ASN A 1 93 ? -5.602 -10.743 4.424 1.00 96.44 93 ASN A C 1
ATOM 683 O O . ASN A 1 93 ? -5.328 -10.162 3.374 1.00 96.44 93 ASN A O 1
ATOM 687 N N . LYS A 1 94 ? -6.283 -11.894 4.428 1.00 93.25 94 LYS A N 1
ATOM 688 C CA . LYS A 1 94 ? -6.654 -12.626 3.201 1.00 93.25 94 LYS A CA 1
ATOM 689 C C . LYS A 1 94 ? -7.651 -11.884 2.307 1.00 93.25 94 LYS A C 1
ATOM 691 O O . LYS A 1 94 ? -7.731 -12.192 1.124 1.00 93.25 94 LYS A O 1
ATOM 696 N N . SER A 1 95 ? -8.425 -10.957 2.867 1.00 96.00 95 SER A N 1
ATOM 697 C CA . SER A 1 95 ? -9.408 -10.148 2.137 1.00 96.00 95 SER A CA 1
ATOM 698 C C . SER A 1 95 ? -8.794 -8.946 1.416 1.00 96.00 95 SER A C 1
ATOM 700 O O . SER A 1 95 ? -9.496 -8.297 0.642 1.00 96.00 95 SER A O 1
ATOM 702 N N . LEU A 1 96 ? -7.513 -8.639 1.645 1.00 97.75 96 LEU A N 1
ATOM 703 C CA . LEU A 1 96 ? -6.831 -7.546 0.964 1.00 97.75 96 LEU A CA 1
ATOM 704 C C . LEU A 1 96 ? -6.576 -7.897 -0.511 1.00 97.75 96 LEU A C 1
ATOM 706 O O . LEU A 1 96 ? -5.824 -8.822 -0.833 1.00 97.75 96 LEU A O 1
ATOM 710 N N . ASP A 1 97 ? -7.142 -7.091 -1.402 1.00 97.50 97 ASP A N 1
ATOM 711 C CA . ASP A 1 97 ? -6.819 -7.053 -2.820 1.00 97.50 97 ASP A CA 1
ATOM 712 C C . ASP A 1 97 ? -5.523 -6.261 -3.030 1.00 97.50 97 ASP A C 1
ATOM 714 O O . ASP A 1 97 ? -5.476 -5.029 -3.043 1.00 97.50 97 ASP A O 1
ATOM 718 N N . ARG A 1 98 ? -4.436 -7.010 -3.201 1.00 95.62 98 ARG A N 1
ATOM 719 C CA . ARG A 1 98 ? -3.083 -6.477 -3.379 1.00 95.62 98 ARG A CA 1
ATOM 720 C C . ARG A 1 98 ? -2.786 -5.964 -4.793 1.00 95.62 98 ARG A C 1
ATOM 722 O O . ARG A 1 98 ? -1.687 -5.466 -5.024 1.00 95.62 98 ARG A O 1
ATOM 729 N N . HIS A 1 99 ? -3.737 -6.079 -5.723 1.00 94.94 99 HIS A N 1
ATOM 730 C CA . HIS A 1 99 ? -3.593 -5.641 -7.117 1.00 94.94 99 HIS A CA 1
ATOM 731 C C . HIS A 1 99 ? -4.351 -4.344 -7.420 1.00 94.94 99 HIS A C 1
ATOM 733 O O . HIS A 1 99 ? -4.392 -3.906 -8.571 1.00 94.94 99 HIS A O 1
ATOM 739 N N . LYS A 1 100 ? -4.924 -3.701 -6.396 1.00 97.75 100 LYS A N 1
ATOM 740 C CA . LYS A 1 100 ? -5.540 -2.381 -6.531 1.00 97.75 100 LYS A CA 1
ATOM 741 C C . LYS A 1 100 ? -4.550 -1.358 -7.079 1.00 97.75 100 LYS A C 1
ATOM 743 O O . LYS A 1 100 ? -3.386 -1.321 -6.679 1.00 97.75 100 LYS A O 1
ATOM 748 N N . ILE A 1 101 ? -5.071 -0.509 -7.958 1.00 98.25 101 ILE A N 1
ATOM 749 C CA . ILE A 1 101 ? -4.356 0.604 -8.573 1.00 98.25 101 ILE A CA 1
ATOM 750 C C . ILE A 1 101 ? -5.039 1.931 -8.253 1.00 98.25 101 ILE A C 1
ATOM 752 O O . ILE A 1 101 ? -6.265 1.988 -8.132 1.00 98.25 101 ILE A O 1
ATOM 756 N N . ASP A 1 102 ? -4.244 2.989 -8.142 1.00 98.44 102 ASP A N 1
ATOM 757 C CA . ASP A 1 102 ? -4.719 4.361 -7.986 1.00 98.44 102 ASP A CA 1
ATOM 758 C C . ASP A 1 102 ? -5.229 4.964 -9.315 1.00 98.44 102 ASP A C 1
ATOM 760 O O . ASP A 1 102 ? -5.215 4.316 -10.367 1.00 98.44 102 ASP A O 1
ATOM 764 N N . ILE A 1 103 ? -5.670 6.228 -9.297 1.00 98.38 103 ILE A N 1
ATOM 765 C CA . ILE A 1 103 ? -6.180 6.918 -10.500 1.00 98.38 103 ILE A CA 1
ATOM 766 C C . ILE A 1 103 ? -5.148 7.063 -11.630 1.00 98.38 103 ILE A C 1
ATOM 768 O O . ILE A 1 103 ? -5.530 7.312 -12.773 1.00 98.38 103 ILE A O 1
ATOM 772 N N . ASN A 1 104 ? -3.854 6.923 -11.338 1.00 97.81 104 ASN A N 1
ATOM 773 C CA . ASN A 1 104 ? -2.764 6.954 -12.311 1.00 97.81 104 ASN A CA 1
ATOM 774 C C . ASN A 1 104 ? -2.344 5.546 -12.757 1.00 97.81 104 ASN A C 1
ATOM 776 O O . ASN A 1 104 ? -1.440 5.409 -13.586 1.00 97.81 104 ASN A O 1
ATOM 780 N N . GLY A 1 105 ? -2.986 4.500 -12.238 1.00 98.06 105 GLY A N 1
ATOM 781 C CA . GLY A 1 105 ? -2.622 3.110 -12.485 1.00 98.06 105 GLY A CA 1
ATOM 782 C C . GLY A 1 105 ? -1.449 2.625 -11.629 1.00 98.06 105 GLY A C 1
ATOM 783 O O . GLY A 1 105 ? -0.816 1.631 -11.973 1.00 98.06 105 GLY A O 1
ATOM 784 N N . TYR A 1 106 ? -1.100 3.330 -10.551 1.00 98.38 106 TYR A N 1
ATOM 785 C CA . TYR A 1 106 ? -0.014 2.919 -9.666 1.00 98.38 106 TYR A CA 1
ATOM 786 C C . TYR A 1 106 ? -0.533 1.843 -8.727 1.00 98.38 106 TYR A C 1
ATOM 788 O O . TYR A 1 106 ? -1.545 2.048 -8.075 1.00 98.38 106 TYR A O 1
ATOM 796 N N . ASN A 1 107 ? 0.182 0.725 -8.632 1.00 97.88 107 ASN A N 1
ATOM 797 C CA . ASN A 1 107 ? -0.001 -0.254 -7.560 1.00 97.88 107 ASN A CA 1
ATOM 798 C C . ASN A 1 107 ? 0.998 -0.001 -6.408 1.00 97.88 107 ASN A C 1
ATOM 800 O O . ASN A 1 107 ? 1.798 0.941 -6.446 1.00 97.88 107 ASN A O 1
ATOM 804 N N . ALA A 1 108 ? 1.026 -0.895 -5.416 1.00 97.56 108 ALA A N 1
ATOM 805 C CA 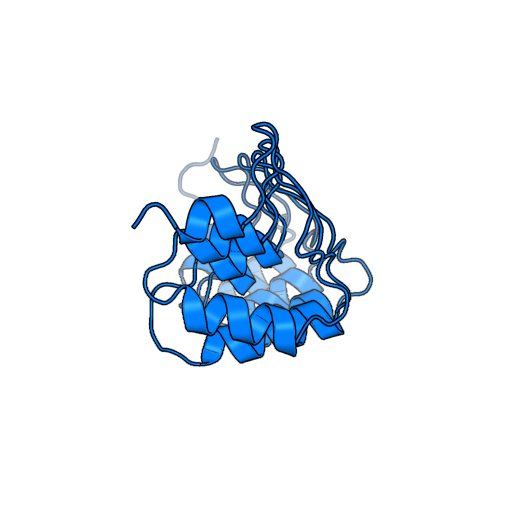. ALA A 1 108 ? 1.919 -0.784 -4.261 1.00 97.56 108 ALA A CA 1
ATOM 806 C C . ALA A 1 108 ? 3.426 -0.725 -4.611 1.00 97.56 108 ALA A C 1
ATOM 808 O O . ALA A 1 108 ? 4.166 -0.006 -3.942 1.00 97.56 108 ALA A O 1
ATOM 809 N N . PHE A 1 109 ? 3.903 -1.404 -5.666 1.00 96.50 109 PHE A N 1
ATOM 810 C CA . PHE A 1 109 ? 5.309 -1.284 -6.090 1.00 96.50 109 PHE A CA 1
ATOM 811 C C . PHE A 1 109 ? 5.626 0.107 -6.630 1.00 96.50 109 PHE A C 1
ATOM 813 O O . PHE A 1 109 ? 6.656 0.686 -6.282 1.00 96.50 109 PHE A O 1
ATOM 820 N N . HIS A 1 110 ? 4.738 0.656 -7.462 1.00 97.12 110 HIS A N 1
ATOM 821 C CA . HIS A 1 110 ? 4.905 2.009 -7.984 1.00 97.12 110 HIS A CA 1
ATOM 822 C C . HIS A 1 110 ? 4.911 3.029 -6.845 1.00 97.12 110 HIS A C 1
ATOM 824 O O . HIS A 1 110 ? 5.787 3.888 -6.822 1.00 97.12 110 HIS A O 1
ATOM 830 N N . ALA A 1 111 ? 3.992 2.901 -5.883 1.00 96.56 111 ALA A N 1
ATOM 831 C CA . ALA A 1 111 ? 3.934 3.767 -4.707 1.00 96.56 111 ALA A CA 1
ATOM 832 C C . ALA A 1 111 ? 5.212 3.680 -3.854 1.00 96.56 111 ALA A C 1
ATOM 834 O O . ALA A 1 111 ? 5.794 4.716 -3.538 1.00 96.56 111 ALA A O 1
ATOM 835 N N . LEU A 1 112 ? 5.697 2.467 -3.555 1.00 95.81 112 LEU A N 1
ATOM 836 C CA . LEU A 1 112 ? 6.940 2.249 -2.805 1.00 95.81 112 LEU A CA 1
ATOM 837 C C . LEU A 1 112 ? 8.137 2.927 -3.482 1.00 95.81 112 LEU A C 1
ATOM 839 O O . LEU A 1 112 ? 8.855 3.713 -2.859 1.00 95.81 112 LEU A O 1
ATOM 843 N N . ILE A 1 113 ? 8.354 2.641 -4.769 1.00 94.56 113 ILE A N 1
ATOM 844 C CA . ILE A 1 113 ? 9.487 3.214 -5.499 1.00 94.56 113 ILE A CA 1
ATOM 845 C C . ILE A 1 113 ? 9.316 4.723 -5.634 1.00 94.56 113 ILE A C 1
ATOM 847 O O . ILE A 1 113 ? 10.280 5.456 -5.441 1.00 94.56 113 ILE A O 1
ATOM 851 N N . TYR A 1 114 ? 8.103 5.219 -5.885 1.00 92.75 114 TYR A N 1
ATOM 852 C CA . TYR A 1 114 ? 7.826 6.652 -5.942 1.00 92.75 114 TYR A CA 1
ATOM 853 C C . TYR A 1 114 ? 8.082 7.375 -4.607 1.00 92.75 114 TYR A C 1
ATOM 855 O O . TYR A 1 114 ? 8.527 8.519 -4.631 1.00 92.75 114 TYR A O 1
ATOM 863 N N . ALA A 1 115 ? 7.869 6.737 -3.459 1.00 90.88 115 ALA A N 1
ATOM 864 C CA . ALA A 1 115 ? 8.175 7.323 -2.153 1.00 90.88 115 ALA A CA 1
ATOM 865 C C . ALA A 1 115 ? 9.667 7.238 -1.777 1.00 90.88 115 ALA A C 1
ATOM 867 O O . ALA A 1 115 ? 10.134 7.997 -0.932 1.00 90.88 115 ALA A O 1
ATOM 868 N N . THR A 1 116 ? 10.429 6.351 -2.423 1.00 88.44 116 THR A N 1
ATOM 869 C CA . THR A 1 116 ? 11.856 6.150 -2.134 1.00 88.44 116 THR A CA 1
ATOM 870 C C . THR A 1 116 ? 12.662 7.378 -2.566 1.00 88.44 116 THR A C 1
ATOM 872 O O . THR A 1 116 ? 12.791 7.659 -3.764 1.00 88.44 116 THR A O 1
ATOM 875 N N . ASN A 1 117 ? 13.190 8.113 -1.584 1.00 76.62 117 ASN A N 1
ATOM 876 C CA . ASN A 1 117 ? 13.924 9.366 -1.786 1.00 76.62 117 ASN A CA 1
ATOM 877 C C . ASN A 1 117 ? 15.282 9.420 -1.055 1.00 76.62 117 ASN A C 1
ATOM 879 O O . ASN A 1 117 ? 16.005 10.395 -1.243 1.00 76.62 117 ASN A O 1
ATOM 883 N N . ASP A 1 118 ? 15.642 8.414 -0.252 1.00 65.06 118 ASP A N 1
ATOM 884 C CA . ASP A 1 118 ? 16.888 8.391 0.524 1.00 65.06 118 ASP A CA 1
ATOM 885 C C . ASP A 1 118 ? 17.662 7.063 0.390 1.00 65.06 118 ASP A C 1
ATOM 887 O O . ASP A 1 118 ? 17.212 6.115 -0.258 1.00 65.06 118 ASP A O 1
ATOM 891 N N . ASP A 1 119 ? 18.849 7.018 1.000 1.00 65.31 119 ASP A N 1
ATOM 892 C CA . ASP A 1 119 ? 19.707 5.829 1.084 1.00 65.31 119 ASP A CA 1
ATOM 893 C C . ASP A 1 119 ? 19.312 4.877 2.231 1.00 65.31 119 ASP A C 1
ATOM 895 O O . ASP A 1 119 ? 20.075 3.969 2.581 1.00 65.31 119 ASP A O 1
ATOM 899 N N . SER A 1 120 ? 18.140 5.053 2.855 1.00 69.94 120 SER A N 1
ATOM 900 C CA . SER A 1 120 ? 17.676 4.097 3.855 1.00 69.94 120 SER A CA 1
ATOM 901 C C . SER A 1 120 ? 17.471 2.742 3.178 1.00 69.94 120 SER A C 1
ATOM 903 O O . SER A 1 120 ? 16.850 2.614 2.127 1.00 69.94 120 SER A O 1
ATOM 905 N N . ASN A 1 121 ? 17.990 1.671 3.775 1.00 71.62 121 ASN A N 1
ATOM 906 C CA . ASN A 1 121 ? 17.776 0.326 3.234 1.00 71.62 121 ASN A CA 1
ATOM 907 C C . ASN A 1 121 ? 16.356 -0.205 3.521 1.00 71.62 121 ASN A C 1
ATOM 909 O O . ASN A 1 121 ? 16.052 -1.344 3.168 1.00 71.62 121 ASN A O 1
ATOM 913 N N . ASN A 1 122 ? 15.476 0.589 4.144 1.00 87.81 122 ASN A N 1
ATOM 914 C CA . ASN A 1 122 ? 14.153 0.128 4.556 1.00 87.81 122 ASN A CA 1
ATOM 915 C C . ASN A 1 122 ? 13.255 -0.205 3.353 1.00 87.81 122 ASN A C 1
ATOM 917 O O . ASN A 1 122 ? 12.528 -1.200 3.366 1.00 87.81 122 ASN A O 1
ATOM 921 N N . TRP A 1 123 ? 13.366 0.545 2.251 1.00 91.44 123 TRP A N 1
ATOM 922 C CA . TRP A 1 123 ? 12.616 0.236 1.030 1.00 91.44 123 TRP A CA 1
ATOM 923 C C . TRP A 1 123 ? 12.964 -1.141 0.446 1.00 91.44 123 TRP A C 1
ATOM 925 O O . TRP A 1 123 ? 12.093 -1.759 -0.158 1.00 91.44 123 TRP A O 1
ATOM 935 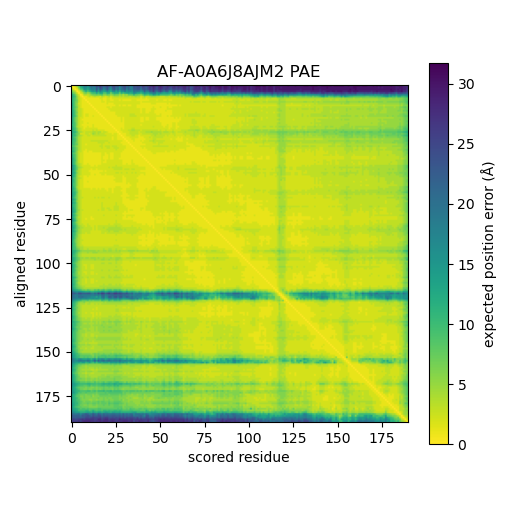N N . LYS A 1 124 ? 14.177 -1.674 0.665 1.00 93.06 124 LYS A N 1
ATOM 936 C CA . LYS A 1 124 ? 14.559 -3.033 0.224 1.00 93.06 124 LYS A CA 1
ATOM 937 C C . LYS A 1 124 ? 13.806 -4.107 1.009 1.00 93.06 124 LYS A C 1
ATOM 939 O O . LYS A 1 124 ? 13.364 -5.103 0.431 1.00 93.06 124 LYS A O 1
ATOM 944 N N . THR A 1 125 ? 13.609 -3.884 2.308 1.00 94.75 125 THR A N 1
ATOM 945 C CA . THR A 1 125 ? 12.767 -4.734 3.161 1.00 94.75 125 THR A CA 1
ATOM 946 C C . THR A 1 125 ? 11.313 -4.671 2.702 1.00 94.75 125 THR A C 1
ATOM 948 O O . THR A 1 125 ? 10.717 -5.713 2.425 1.00 94.75 125 THR A O 1
ATOM 951 N N . LYS A 1 126 ? 10.767 -3.459 2.518 1.00 95.56 126 LYS A N 1
ATOM 952 C CA . LYS A 1 126 ? 9.411 -3.246 1.979 1.00 95.56 126 LYS A CA 1
ATOM 953 C C . LYS A 1 126 ? 9.235 -3.927 0.614 1.00 95.56 126 LYS A C 1
ATOM 955 O O . LYS A 1 126 ? 8.243 -4.615 0.390 1.00 95.56 126 LYS A O 1
ATOM 960 N N . LEU A 1 127 ? 10.228 -3.814 -0.270 1.00 95.31 127 LEU A N 1
ATOM 961 C CA . LEU A 1 127 ? 10.226 -4.439 -1.591 1.00 95.31 127 LEU A CA 1
ATOM 962 C C . LEU A 1 127 ? 10.168 -5.967 -1.481 1.00 95.31 127 LEU A C 1
ATOM 964 O O . LEU A 1 127 ? 9.326 -6.593 -2.118 1.00 95.31 127 LEU A O 1
ATOM 968 N N . SER A 1 128 ? 11.012 -6.557 -0.633 1.00 95.50 128 SER A N 1
ATOM 969 C CA . SER A 1 128 ? 11.050 -8.008 -0.403 1.00 95.50 128 SER A CA 1
ATOM 970 C C . SER A 1 128 ? 9.711 -8.546 0.116 1.00 95.50 128 SER A C 1
ATOM 972 O O . SER A 1 128 ? 9.268 -9.622 -0.292 1.00 95.50 128 SER A O 1
ATOM 974 N N . ILE A 1 129 ? 9.035 -7.779 0.977 1.00 96.94 129 ILE A N 1
ATOM 975 C CA . ILE A 1 129 ? 7.703 -8.112 1.495 1.00 96.94 129 ILE A CA 1
ATOM 976 C C . ILE A 1 129 ? 6.655 -8.090 0.378 1.00 96.94 129 ILE A C 1
ATOM 978 O O . ILE A 1 129 ? 5.880 -9.042 0.264 1.00 96.94 129 ILE A O 1
ATOM 982 N N . LEU A 1 130 ? 6.642 -7.058 -0.476 1.00 96.69 130 LEU A N 1
ATOM 983 C CA . LEU A 1 130 ? 5.700 -6.973 -1.602 1.00 96.69 130 LEU A CA 1
ATOM 984 C C . LEU A 1 130 ? 5.915 -8.096 -2.626 1.00 96.69 130 LEU A C 1
ATOM 986 O O . LEU A 1 130 ? 4.938 -8.679 -3.100 1.00 96.69 130 LEU A O 1
ATOM 990 N N . VAL A 1 131 ? 7.174 -8.450 -2.911 1.00 95.62 131 VAL A N 1
ATOM 991 C CA . VAL A 1 131 ? 7.528 -9.587 -3.780 1.00 95.62 131 VAL A CA 1
ATOM 992 C C . VAL A 1 131 ? 7.015 -10.899 -3.196 1.00 95.62 131 VAL A C 1
ATOM 994 O O . VAL A 1 131 ? 6.312 -11.641 -3.876 1.00 95.62 131 VAL A O 1
ATOM 997 N N . SER A 1 132 ? 7.310 -11.165 -1.922 1.00 95.12 132 SER A N 1
ATOM 998 C CA . SER A 1 132 ? 6.869 -12.389 -1.231 1.00 95.12 132 SER A CA 1
ATOM 999 C C . SER A 1 132 ? 5.346 -12.470 -1.113 1.00 95.12 132 SER A C 1
ATOM 1001 O O . SER A 1 132 ? 4.765 -13.547 -1.018 1.00 95.12 132 SER A O 1
ATOM 1003 N N . SER A 1 133 ? 4.697 -11.310 -1.154 1.00 94.75 133 SER A N 1
ATOM 1004 C CA . SER A 1 133 ? 3.253 -11.157 -1.166 1.00 94.75 133 SER A CA 1
ATOM 1005 C C . SER A 1 133 ? 2.640 -11.342 -2.561 1.00 94.75 133 SER A C 1
ATOM 1007 O O . SER A 1 133 ? 1.424 -11.408 -2.680 1.00 94.75 133 SER A O 1
ATOM 1009 N N . GLY A 1 134 ? 3.410 -11.450 -3.640 1.00 92.94 134 GLY A N 1
ATOM 1010 C CA . GLY A 1 134 ? 2.837 -11.655 -4.973 1.00 92.94 134 GLY A CA 1
ATOM 1011 C C . GLY A 1 134 ? 2.035 -10.459 -5.491 1.00 92.94 134 GLY A C 1
ATOM 1012 O O . GLY A 1 134 ? 1.116 -10.635 -6.287 1.00 92.94 134 GLY A O 1
ATOM 1013 N N . VAL A 1 135 ? 2.365 -9.239 -5.049 1.00 94.69 135 VAL A N 1
ATOM 1014 C CA . VAL A 1 135 ? 1.953 -8.036 -5.787 1.00 94.69 135 VAL A CA 1
ATOM 1015 C C . VAL A 1 135 ? 2.523 -8.149 -7.205 1.00 94.69 135 VAL A C 1
ATOM 1017 O O . VAL A 1 135 ? 3.609 -8.695 -7.403 1.00 94.69 135 VAL A O 1
ATOM 1020 N N . ASP A 1 136 ? 1.797 -7.666 -8.208 1.00 94.44 136 ASP A N 1
ATOM 1021 C CA . ASP A 1 136 ? 2.277 -7.725 -9.588 1.00 94.44 136 ASP A CA 1
ATOM 1022 C C . ASP A 1 136 ? 3.332 -6.635 -9.846 1.00 94.44 136 ASP A C 1
ATOM 1024 O O . ASP A 1 136 ? 3.032 -5.443 -9.903 1.00 94.44 136 ASP A O 1
ATOM 1028 N N . VAL A 1 137 ? 4.592 -7.041 -9.999 1.00 95.19 137 VAL A N 1
ATOM 1029 C CA . VAL A 1 137 ? 5.714 -6.130 -10.286 1.00 95.19 137 VAL A CA 1
ATOM 1030 C C . VAL A 1 137 ? 5.683 -5.581 -11.717 1.00 95.19 137 VAL A C 1
ATOM 1032 O O . VAL A 1 137 ? 6.260 -4.525 -11.985 1.00 95.19 137 VAL A O 1
ATOM 1035 N N . ASN A 1 138 ? 4.994 -6.270 -12.631 1.00 95.69 138 ASN A N 1
ATOM 1036 C CA . ASN A 1 138 ? 4.953 -5.940 -14.055 1.00 95.69 138 ASN A CA 1
ATOM 1037 C C . ASN A 1 138 ? 3.739 -5.092 -14.448 1.00 95.69 138 ASN A C 1
ATOM 1039 O O . ASN A 1 138 ? 3.612 -4.733 -15.620 1.00 95.69 138 ASN A O 1
ATOM 1043 N N . SER A 1 139 ? 2.872 -4.732 -13.493 1.00 96.44 139 SER A N 1
ATOM 1044 C CA . SER A 1 139 ? 1.747 -3.837 -13.760 1.00 96.44 139 SER A CA 1
ATOM 1045 C C . SER A 1 139 ? 2.223 -2.550 -14.437 1.00 96.44 139 SER A C 1
ATOM 1047 O O . SER A 1 139 ? 3.287 -2.009 -14.125 1.00 96.44 139 SER A O 1
ATOM 1049 N N . GLN A 1 140 ? 1.409 -2.047 -15.357 1.00 96.69 140 GLN A N 1
ATOM 1050 C CA . GLN A 1 140 ? 1.662 -0.795 -16.053 1.00 96.69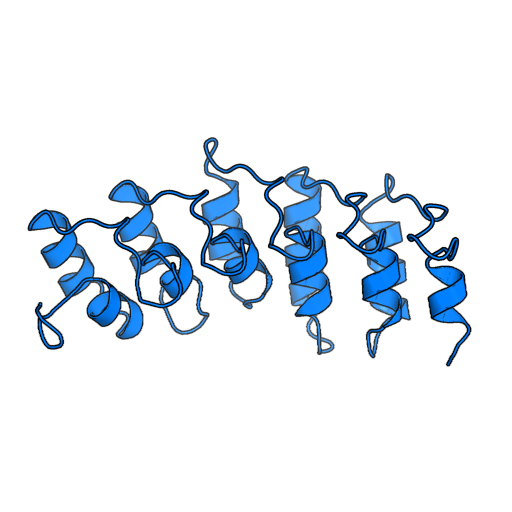 140 GLN A CA 1
ATOM 1051 C C . GLN A 1 140 ? 0.712 0.287 -15.555 1.00 96.69 140 GLN A C 1
ATOM 1053 O O . GLN A 1 140 ? -0.491 0.069 -15.425 1.00 96.69 140 GLN A O 1
ATOM 1058 N N . THR A 1 141 ? 1.257 1.479 -15.337 1.00 97.75 141 THR A N 1
ATOM 1059 C CA . THR A 1 141 ? 0.468 2.685 -15.059 1.00 97.75 141 THR A CA 1
ATOM 1060 C C . THR A 1 141 ? -0.378 3.082 -16.272 1.00 97.75 141 THR A C 1
ATOM 1062 O O . THR A 1 141 ? -0.205 2.569 -17.380 1.00 97.75 141 THR A O 1
ATOM 1065 N N . ASN A 1 142 ? -1.228 4.099 -16.123 1.00 97.56 142 ASN A N 1
ATOM 1066 C CA . ASN A 1 142 ? -2.031 4.636 -17.226 1.00 97.56 142 ASN A CA 1
ATOM 1067 C C . ASN A 1 142 ? -1.186 5.197 -18.386 1.00 97.56 142 ASN A C 1
ATOM 1069 O O . ASN A 1 142 ? -1.707 5.380 -19.488 1.00 97.56 142 ASN A O 1
ATOM 1073 N N . PHE A 1 143 ? 0.113 5.427 -18.177 1.00 95.75 143 PHE A N 1
ATOM 1074 C CA . PHE A 1 143 ? 1.077 5.830 -19.207 1.0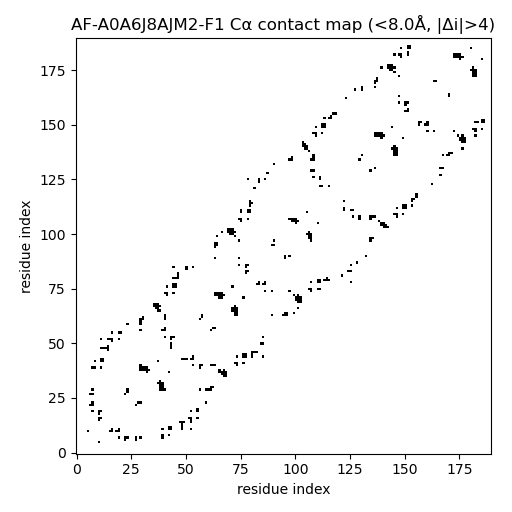0 95.75 143 PHE A CA 1
ATOM 1075 C C . PHE A 1 143 ? 1.870 4.652 -19.799 1.00 95.75 143 PHE A C 1
ATOM 1077 O O . PHE A 1 143 ? 2.747 4.854 -20.634 1.00 95.75 143 PHE A O 1
ATOM 1084 N N . GLY A 1 144 ? 1.576 3.416 -19.390 1.00 96.50 144 GLY A N 1
ATOM 1085 C CA . GLY A 1 144 ? 2.327 2.222 -19.781 1.00 96.50 144 GLY A CA 1
ATOM 1086 C C . GLY A 1 144 ? 3.640 2.036 -19.009 1.00 96.50 144 GLY A C 1
ATOM 1087 O O . GLY A 1 144 ? 4.386 1.101 -19.282 1.00 96.50 144 GLY A O 1
ATOM 1088 N N . ASN A 1 145 ? 3.958 2.917 -18.055 1.00 96.00 145 ASN A N 1
ATOM 1089 C CA . ASN A 1 145 ? 5.201 2.817 -17.292 1.00 96.00 145 ASN A CA 1
ATOM 1090 C C . ASN A 1 145 ? 5.111 1.651 -16.303 1.00 96.00 145 ASN A C 1
ATOM 1092 O O . ASN A 1 145 ? 4.155 1.598 -15.535 1.00 96.00 145 ASN A O 1
ATOM 1096 N N . THR A 1 146 ? 6.107 0.768 -16.315 1.00 96.12 146 THR A N 1
ATOM 1097 C CA . THR A 1 146 ? 6.351 -0.229 -15.255 1.00 96.12 146 THR A CA 1
ATOM 1098 C C . THR A 1 146 ? 7.126 0.393 -14.092 1.00 96.12 146 THR A C 1
ATOM 1100 O O . THR A 1 146 ? 7.673 1.496 -14.210 1.00 96.12 146 THR A O 1
ATOM 1103 N N . VAL A 1 147 ? 7.288 -0.349 -12.993 1.00 95.56 147 VAL A N 1
ATOM 1104 C CA . VAL A 1 147 ? 8.094 0.100 -11.848 1.00 95.56 147 VAL A CA 1
ATOM 1105 C C . VAL A 1 147 ? 9.547 0.442 -12.229 1.00 95.56 147 VAL A C 1
ATOM 1107 O O . VAL A 1 147 ? 10.113 1.384 -11.675 1.00 95.56 147 VAL A O 1
ATOM 1110 N N . LEU A 1 148 ? 10.135 -0.239 -13.226 1.00 94.88 148 LEU A N 1
ATOM 1111 C CA . LEU A 1 148 ? 11.484 0.073 -13.725 1.00 94.88 148 LEU A CA 1
ATOM 1112 C C . LEU A 1 148 ? 11.561 1.466 -14.364 1.00 94.88 148 LEU A C 1
ATOM 1114 O O . LEU A 1 148 ? 12.529 2.184 -14.132 1.00 94.88 148 LEU A O 1
ATOM 1118 N N . HIS A 1 149 ? 10.534 1.881 -15.112 1.00 94.06 149 HIS A N 1
ATOM 1119 C CA . HIS A 1 149 ? 10.480 3.231 -15.686 1.00 94.06 149 HIS A CA 1
ATOM 1120 C C . HIS A 1 149 ? 10.442 4.295 -14.583 1.00 94.06 149 HIS A C 1
ATOM 1122 O O . HIS A 1 149 ? 11.133 5.310 -14.665 1.00 94.06 149 HIS A O 1
ATOM 1128 N N . ILE A 1 150 ? 9.662 4.054 -13.521 1.00 92.75 150 ILE A N 1
ATOM 1129 C CA . ILE A 1 150 ? 9.598 4.961 -12.369 1.00 92.75 150 ILE A CA 1
ATOM 1130 C C . ILE A 1 150 ? 10.947 5.008 -11.639 1.00 92.75 150 ILE A C 1
ATOM 1132 O O . ILE A 1 150 ? 11.411 6.097 -11.298 1.00 92.75 150 ILE A O 1
ATOM 1136 N N . ALA A 1 151 ? 11.605 3.859 -11.456 1.00 92.38 151 ALA A N 1
ATOM 1137 C CA . ALA A 1 151 ? 12.916 3.762 -10.818 1.00 92.38 151 ALA A CA 1
ATOM 1138 C C . ALA A 1 151 ? 13.994 4.585 -11.544 1.00 92.38 151 ALA A C 1
ATOM 1140 O O . ALA A 1 151 ? 14.806 5.233 -10.886 1.00 92.38 151 ALA A O 1
ATOM 1141 N N . CYS A 1 152 ? 13.982 4.633 -12.882 1.00 90.06 152 CYS A N 1
ATOM 1142 C CA . CYS A 1 152 ? 14.949 5.415 -13.663 1.00 90.06 152 CYS A CA 1
ATOM 1143 C C . CYS A 1 152 ? 14.914 6.920 -13.370 1.00 90.06 152 CYS A C 1
ATOM 1145 O O . CYS A 1 152 ? 15.952 7.578 -13.451 1.00 90.06 152 CYS A O 1
ATOM 1147 N N . ASN A 1 153 ? 13.754 7.450 -12.976 1.00 85.81 153 ASN A N 1
ATOM 1148 C CA . ASN A 1 153 ? 13.577 8.867 -12.657 1.00 85.81 153 ASN A CA 1
ATOM 1149 C C . ASN A 1 153 ? 14.054 9.241 -11.241 1.00 85.81 153 ASN A C 1
ATOM 1151 O O . ASN A 1 153 ? 14.066 10.423 -10.885 1.00 85.81 153 ASN A O 1
ATOM 1155 N N . LYS A 1 154 ? 14.467 8.262 -10.425 1.00 85.50 154 LYS A N 1
ATOM 1156 C CA . LYS A 1 154 ? 14.951 8.476 -9.055 1.00 85.50 154 LYS A CA 1
ATOM 1157 C C . LYS A 1 154 ? 16.407 8.922 -8.998 1.00 85.50 154 LYS A C 1
ATOM 1159 O O . LYS A 1 154 ? 17.166 8.733 -9.941 1.00 85.50 154 LYS A O 1
ATOM 1164 N N . PHE A 1 155 ? 16.790 9.546 -7.882 1.00 76.06 155 PHE A N 1
ATOM 1165 C CA . PHE A 1 155 ? 18.157 10.033 -7.670 1.00 76.06 155 PHE A CA 1
ATOM 1166 C C . PHE A 1 155 ? 19.166 8.875 -7.581 1.00 76.06 155 PHE A C 1
ATOM 1168 O O . PHE A 1 155 ? 20.181 8.902 -8.266 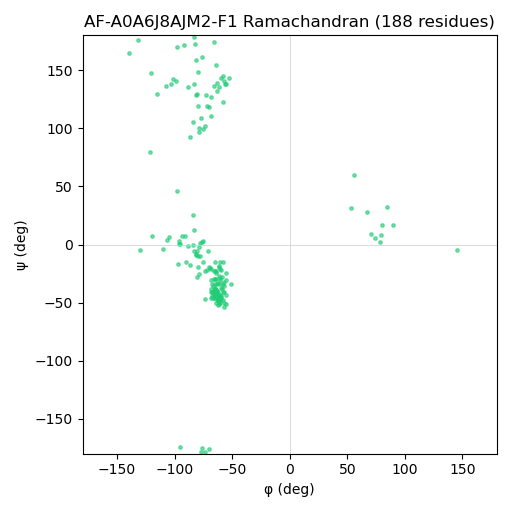1.00 76.06 155 PHE A O 1
ATOM 1175 N N . ASN A 1 156 ? 18.845 7.816 -6.827 1.00 74.88 156 ASN A N 1
ATOM 1176 C CA . ASN A 1 156 ? 19.654 6.594 -6.717 1.00 74.88 156 ASN A CA 1
ATOM 1177 C C . ASN A 1 156 ? 19.134 5.473 -7.647 1.00 74.88 156 ASN A C 1
ATOM 1179 O O . ASN A 1 156 ? 18.928 4.327 -7.245 1.00 74.88 156 ASN A O 1
ATOM 1183 N N . ASN A 1 157 ? 18.842 5.824 -8.904 1.00 81.75 157 ASN A N 1
ATOM 1184 C CA . ASN A 1 157 ? 18.175 4.930 -9.856 1.00 81.75 157 ASN A CA 1
ATOM 1185 C C . ASN A 1 157 ? 18.910 3.596 -10.076 1.00 81.75 157 ASN A C 1
ATOM 1187 O O . ASN A 1 157 ? 18.259 2.565 -10.235 1.00 81.75 157 ASN A O 1
ATOM 1191 N N . ILE A 1 158 ? 20.246 3.587 -10.059 1.00 88.38 158 ILE A N 1
ATOM 1192 C CA . ILE A 1 158 ? 21.040 2.388 -10.344 1.00 88.38 158 ILE A CA 1
ATOM 1193 C C . ILE A 1 158 ? 20.850 1.321 -9.260 1.00 88.38 158 ILE A C 1
ATOM 1195 O O . ILE A 1 158 ? 20.647 0.154 -9.599 1.00 88.38 158 ILE A O 1
ATOM 1199 N N . ASP A 1 159 ? 20.910 1.690 -7.976 1.00 89.50 159 ASP A N 1
ATOM 1200 C CA . ASP A 1 159 ? 20.719 0.735 -6.873 1.00 89.50 159 ASP A CA 1
ATOM 1201 C C . ASP A 1 159 ? 19.285 0.194 -6.853 1.00 89.50 159 ASP A C 1
ATOM 1203 O O . ASP A 1 159 ? 19.074 -1.012 -6.698 1.00 89.50 159 ASP A O 1
ATOM 1207 N N . ILE A 1 160 ? 18.302 1.064 -7.114 1.00 90.44 160 ILE A N 1
ATOM 1208 C CA . ILE A 1 160 ? 16.888 0.680 -7.191 1.00 90.44 160 ILE A CA 1
ATOM 1209 C C . ILE A 1 160 ? 16.655 -0.315 -8.328 1.00 90.44 160 ILE A C 1
ATOM 1211 O O . ILE A 1 160 ? 16.116 -1.397 -8.096 1.00 90.44 160 ILE A O 1
ATOM 1215 N N . VAL A 1 161 ? 17.102 0.007 -9.545 1.00 92.06 161 VAL A N 1
ATOM 1216 C CA . VAL A 1 161 ? 16.957 -0.871 -10.715 1.00 92.06 161 VAL A CA 1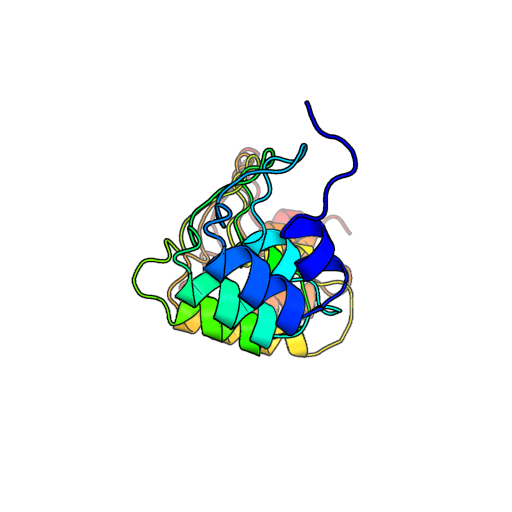
ATOM 1217 C C . VAL A 1 161 ? 17.666 -2.206 -10.485 1.00 92.06 161 VAL A C 1
ATOM 1219 O O . VAL A 1 161 ? 17.071 -3.257 -10.716 1.00 92.06 161 VAL A O 1
ATOM 1222 N N . ARG A 1 162 ? 18.907 -2.196 -9.976 1.00 91.75 162 ARG A N 1
ATOM 1223 C CA . ARG A 1 162 ? 19.654 -3.432 -9.683 1.00 91.75 162 ARG A CA 1
ATOM 1224 C C . ARG A 1 162 ? 18.944 -4.299 -8.654 1.00 91.75 162 ARG A C 1
ATOM 1226 O O . ARG A 1 162 ? 18.836 -5.503 -8.857 1.00 91.75 162 ARG A O 1
ATOM 1233 N N . THR A 1 163 ? 18.448 -3.701 -7.577 1.00 93.00 163 THR A N 1
ATOM 1234 C CA . THR A 1 163 ? 17.744 -4.441 -6.525 1.00 93.00 163 THR A CA 1
ATOM 1235 C C . THR A 1 163 ? 16.417 -4.998 -7.033 1.00 93.00 163 THR A C 1
ATOM 1237 O O . THR A 1 163 ? 16.109 -6.150 -6.750 1.00 93.00 163 THR A O 1
ATOM 1240 N N . LEU A 1 164 ? 15.654 -4.234 -7.824 1.00 93.38 164 LEU A N 1
ATOM 1241 C CA . LEU A 1 164 ? 14.429 -4.723 -8.466 1.00 93.38 164 LEU A CA 1
ATOM 1242 C C . LEU A 1 164 ? 14.717 -5.936 -9.355 1.00 93.38 164 LEU A C 1
ATOM 1244 O O . LEU A 1 164 ? 14.049 -6.954 -9.221 1.00 93.38 164 LEU A O 1
ATOM 1248 N N . MET A 1 165 ? 15.745 -5.867 -10.204 1.00 93.62 165 MET A N 1
ATOM 1249 C CA . MET A 1 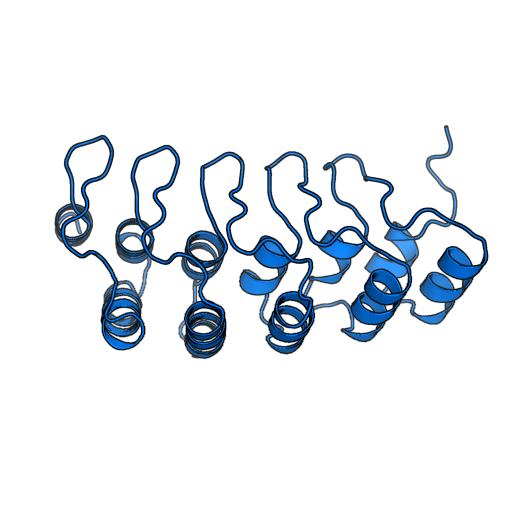165 ? 16.149 -6.990 -11.060 1.00 93.62 165 MET A CA 1
ATOM 1250 C C . MET A 1 165 ? 16.653 -8.199 -10.263 1.00 93.62 165 MET A C 1
ATOM 1252 O O . MET A 1 165 ? 16.439 -9.336 -10.675 1.00 93.62 165 MET A O 1
ATOM 1256 N N . LEU A 1 166 ? 17.315 -7.966 -9.127 1.00 94.12 166 LEU A N 1
ATOM 1257 C CA . LEU A 1 166 ? 17.826 -9.025 -8.260 1.00 94.12 166 LEU A CA 1
ATOM 1258 C C . LEU A 1 166 ? 16.709 -9.734 -7.485 1.00 94.12 166 LEU A C 1
ATOM 1260 O O . LEU A 1 166 ? 16.694 -10.960 -7.413 1.00 94.12 166 LEU A O 1
ATOM 1264 N N . LEU A 1 167 ? 15.797 -8.968 -6.883 1.00 93.75 167 LEU A N 1
ATOM 1265 C CA . LEU A 1 167 ? 14.743 -9.490 -6.011 1.00 93.75 167 LEU A CA 1
ATOM 1266 C C . LEU A 1 167 ? 13.491 -9.927 -6.776 1.00 93.75 167 LEU A C 1
ATOM 1268 O O . LEU A 1 167 ? 12.701 -10.697 -6.240 1.00 93.75 167 LEU A O 1
ATOM 1272 N N . CYS A 1 168 ? 13.316 -9.478 -8.022 1.00 92.88 168 CYS A N 1
ATOM 1273 C CA . CYS A 1 168 ? 12.166 -9.811 -8.861 1.00 92.88 168 CYS A CA 1
ATOM 1274 C C . CYS A 1 168 ? 12.627 -10.500 -10.161 1.00 92.88 168 CYS A C 1
ATOM 1276 O O . CYS A 1 168 ? 12.663 -9.857 -11.207 1.00 92.88 168 CYS A O 1
ATOM 1278 N N . PRO A 1 169 ? 12.944 -11.809 -10.160 1.00 88.88 169 PRO A N 1
ATOM 1279 C CA . PRO A 1 169 ? 13.397 -12.510 -11.370 1.00 88.88 169 PRO A CA 1
ATOM 1280 C C . PRO A 1 169 ? 12.379 -12.509 -12.520 1.00 88.88 169 PRO A C 1
ATOM 1282 O O . PRO A 1 169 ? 12.745 -12.714 -13.674 1.00 88.88 169 PRO A O 1
ATOM 1285 N N . THR A 1 170 ? 11.099 -12.295 -12.208 1.00 92.31 170 THR A N 1
ATOM 1286 C CA . THR A 1 170 ? 9.994 -12.207 -13.172 1.00 92.31 170 THR A CA 1
ATOM 1287 C C . THR A 1 170 ? 9.831 -10.816 -13.786 1.00 92.31 170 THR A C 1
ATOM 1289 O O . THR A 1 170 ? 8.924 -10.625 -14.595 1.00 92.31 170 THR A O 1
ATOM 1292 N N . ILE A 1 171 ? 10.661 -9.837 -13.406 1.00 94.38 171 ILE A N 1
ATOM 1293 C CA . ILE A 1 171 ? 10.506 -8.457 -13.860 1.00 94.38 171 ILE A CA 1
ATOM 1294 C C . ILE A 1 171 ? 10.807 -8.313 -15.354 1.00 94.38 171 ILE A C 1
ATOM 1296 O O . ILE A 1 171 ? 11.867 -8.698 -15.860 1.00 94.38 171 ILE A O 1
ATOM 1300 N N . GLU A 1 172 ? 9.870 -7.722 -16.082 1.00 93.81 172 GLU A N 1
ATOM 1301 C CA . GLU A 1 172 ? 9.980 -7.567 -17.522 1.00 93.81 172 GLU A CA 1
ATOM 1302 C C . GLU A 1 172 ? 10.798 -6.321 -17.886 1.00 93.81 172 GLU A C 1
ATOM 1304 O O . GLU A 1 172 ? 10.356 -5.176 -17.815 1.00 93.81 172 GLU A O 1
ATOM 1309 N N . CYS A 1 173 ? 12.030 -6.550 -18.335 1.00 89.62 173 CYS A N 1
ATOM 1310 C CA . CYS A 1 173 ? 12.975 -5.486 -18.691 1.00 89.62 173 CYS A CA 1
ATOM 1311 C C . CYS A 1 173 ? 12.729 -4.874 -20.085 1.00 89.62 173 CYS A C 1
ATOM 1313 O O . CYS A 1 173 ? 13.376 -3.900 -20.465 1.00 89.62 173 CYS A O 1
ATOM 1315 N N . ARG A 1 174 ? 11.849 -5.478 -20.891 1.00 92.12 174 ARG A N 1
ATOM 1316 C CA . ARG A 1 174 ? 11.602 -5.074 -22.287 1.00 92.12 174 ARG A CA 1
ATOM 1317 C C . ARG A 1 174 ? 10.233 -4.440 -22.507 1.00 92.12 174 ARG A C 1
ATOM 1319 O O . ARG A 1 174 ? 9.969 -4.015 -23.628 1.00 92.12 174 ARG A O 1
ATOM 1326 N N . SER A 1 175 ? 9.387 -4.376 -21.480 1.00 93.44 175 SER A N 1
ATOM 1327 C CA . SER A 1 175 ? 8.058 -3.779 -21.591 1.00 93.44 175 SER A CA 1
ATOM 1328 C C . SER A 1 175 ? 8.190 -2.311 -21.977 1.00 93.44 175 SER A C 1
ATOM 1330 O O . SER A 1 175 ? 9.043 -1.594 -21.446 1.00 93.44 175 SER A O 1
ATOM 1332 N N . GLN A 1 176 ? 7.364 -1.890 -22.927 1.00 94.69 176 GLN A N 1
ATOM 1333 C CA . GLN A 1 176 ? 7.350 -0.528 -23.437 1.00 94.69 176 GLN A CA 1
ATOM 1334 C C . GLN A 1 176 ? 6.192 0.251 -22.818 1.00 94.69 176 GLN A C 1
ATOM 1336 O O . GLN A 1 176 ? 5.100 -0.293 -22.625 1.00 94.69 176 GLN A O 1
ATOM 1341 N N . ASN A 1 177 ? 6.433 1.526 -22.528 1.00 94.44 177 ASN A N 1
ATOM 1342 C CA . ASN A 1 177 ? 5.388 2.477 -22.184 1.00 94.44 177 ASN A CA 1
ATOM 1343 C C . ASN A 1 177 ? 4.577 2.886 -23.431 1.00 94.44 177 ASN A C 1
ATOM 1345 O O . ASN A 1 177 ? 4.834 2.431 -24.549 1.00 94.44 177 ASN A O 1
ATOM 1349 N N . LYS A 1 178 ? 3.597 3.781 -23.265 1.00 95.69 178 LYS A N 1
ATOM 1350 C CA . LYS A 1 178 ? 2.758 4.252 -24.383 1.00 95.69 178 LYS A CA 1
ATOM 1351 C C . LYS A 1 178 ? 3.517 5.040 -25.461 1.00 95.69 178 LYS A C 1
ATOM 1353 O O . LYS A 1 178 ? 2.988 5.191 -26.558 1.00 95.69 178 LYS A O 1
ATOM 1358 N N . ASN A 1 179 ? 4.739 5.492 -25.182 1.00 92.56 179 ASN A N 1
ATOM 1359 C CA . ASN A 1 179 ? 5.622 6.136 -26.157 1.00 92.56 179 ASN A CA 1
ATOM 1360 C C . ASN A 1 179 ? 6.502 5.124 -26.919 1.00 92.56 179 ASN A C 1
ATOM 1362 O O . ASN A 1 179 ? 7.285 5.524 -27.775 1.00 92.56 179 ASN A O 1
ATOM 1366 N N . GLY A 1 180 ? 6.409 3.822 -26.617 1.00 93.00 180 GLY A N 1
ATOM 1367 C CA . GLY A 1 180 ? 7.295 2.800 -27.183 1.00 93.00 180 GLY A CA 1
ATOM 1368 C C . GLY A 1 180 ? 8.672 2.734 -26.510 1.00 93.00 180 GLY A C 1
ATOM 1369 O O . GLY A 1 180 ? 9.558 2.016 -26.979 1.00 93.00 180 GLY A O 1
ATOM 1370 N N . GLU A 1 181 ? 8.871 3.453 -25.409 1.00 91.69 181 GLU A N 1
ATOM 1371 C CA . GLU A 1 181 ? 10.129 3.491 -24.667 1.00 91.69 181 GLU A CA 1
ATOM 1372 C C . GLU A 1 181 ? 10.142 2.364 -23.636 1.00 91.69 181 GLU A C 1
ATOM 1374 O O . GLU A 1 181 ? 9.157 2.157 -22.934 1.00 91.69 181 GLU A O 1
ATOM 1379 N N . ASN A 1 182 ? 11.255 1.641 -23.527 1.00 92.00 182 ASN A N 1
ATOM 1380 C CA . ASN A 1 182 ? 11.518 0.794 -22.359 1.00 92.00 182 ASN A CA 1
ATOM 1381 C C . ASN A 1 182 ? 12.314 1.579 -21.299 1.00 92.00 182 ASN A C 1
ATOM 1383 O O . ASN A 1 182 ? 12.839 2.659 -21.583 1.00 92.00 182 ASN A O 1
ATOM 1387 N N . PHE A 1 183 ? 12.493 1.006 -20.105 1.00 89.00 183 PHE A N 1
ATOM 1388 C CA . PHE A 1 183 ? 13.152 1.702 -18.991 1.00 89.00 183 PHE A CA 1
ATOM 1389 C C . PHE A 1 183 ? 14.593 2.164 -19.296 1.00 89.00 183 PHE A C 1
ATOM 1391 O O . PHE A 1 183 ? 15.036 3.174 -18.755 1.00 89.00 183 PHE A O 1
ATOM 1398 N N . LEU A 1 184 ? 15.325 1.484 -20.193 1.00 86.88 184 LEU A N 1
ATOM 1399 C CA . LEU A 1 184 ? 16.680 1.897 -20.585 1.00 86.88 184 LEU A CA 1
ATOM 1400 C C . LEU A 1 184 ? 16.685 3.207 -21.378 1.00 86.88 184 LEU A C 1
ATOM 1402 O O . LEU A 1 184 ? 17.632 3.978 -21.249 1.00 86.88 184 LEU A O 1
ATOM 1406 N N . HIS A 1 185 ? 15.632 3.496 -22.149 1.00 83.12 185 HIS A N 1
ATOM 1407 C CA . HIS A 1 185 ? 15.504 4.794 -22.818 1.00 83.12 185 HIS A CA 1
ATOM 1408 C C . HIS A 1 185 ? 15.420 5.917 -21.778 1.00 83.12 185 HIS A C 1
ATOM 1410 O O . HIS A 1 185 ? 16.100 6.927 -21.914 1.00 83.12 185 HIS A O 1
ATOM 1416 N N . SER A 1 186 ? 14.683 5.705 -20.684 1.00 71.69 186 SER A N 1
ATOM 1417 C CA . SER A 1 186 ? 14.608 6.648 -19.560 1.00 71.69 186 SER A CA 1
ATOM 1418 C C . SER A 1 186 ? 15.905 6.730 -18.740 1.00 71.69 186 SER A C 1
ATOM 1420 O O . SER A 1 186 ? 16.113 7.706 -18.026 1.00 71.69 186 SER A O 1
ATOM 1422 N N . PHE A 1 187 ? 16.782 5.725 -18.831 1.00 67.88 187 PHE A N 1
ATOM 1423 C CA . PHE A 1 187 ? 18.062 5.675 -18.117 1.00 67.88 187 PHE A CA 1
ATOM 1424 C C . PHE A 1 187 ? 19.171 6.495 -18.803 1.00 67.88 187 PHE A C 1
ATOM 1426 O O . PHE A 1 187 ? 20.079 6.964 -18.126 1.00 67.88 187 PHE A O 1
ATOM 1433 N N . ILE A 1 188 ? 19.107 6.671 -20.130 1.00 56.47 188 ILE A N 1
ATOM 1434 C CA . ILE A 1 188 ? 20.171 7.293 -20.948 1.00 56.47 188 ILE A CA 1
ATOM 1435 C C . ILE A 1 188 ? 20.006 8.823 -21.088 1.00 56.47 188 ILE A C 1
ATOM 1437 O O . ILE A 1 188 ? 20.944 9.511 -21.474 1.00 56.47 188 ILE A O 1
ATOM 1441 N N . VAL A 1 189 ? 18.840 9.390 -20.760 1.00 52.41 189 VAL A N 1
ATOM 1442 C CA . VAL A 1 189 ? 18.531 10.827 -20.969 1.00 52.41 189 VAL A CA 1
ATOM 1443 C C . VAL A 1 189 ? 19.049 11.728 -19.820 1.00 52.41 189 VAL A C 1
ATOM 1445 O O . VAL A 1 189 ? 18.541 12.823 -19.590 1.00 52.41 189 VAL A O 1
ATOM 1448 N N . ARG A 1 190 ? 20.084 11.306 -19.087 1.00 50.69 190 ARG A N 1
ATOM 1449 C CA . ARG A 1 190 ? 20.759 12.085 -18.032 1.00 50.69 190 ARG A CA 1
ATOM 1450 C C . ARG A 1 190 ? 22.270 12.019 -18.192 1.00 50.69 190 ARG A C 1
ATOM 1452 O O . ARG A 1 190 ? 22.907 13.048 -17.881 1.00 50.69 190 ARG A O 1
#